Protein AF-A0A5C9CC09-F1 (afdb_monomer_lite)

Radius of gyration: 18.25 Å; chains: 1; bounding box: 41×36×53 Å

Foldseek 3Di:
DLLALCLLVCQQPPVCVLLVLRVQLVDDQADCVQCVCLNVCSVQLSVFSSLVSSVCSSVVHDPVQLAAAQKTKGFPVVCVLLVHDDDDQWDQRCRDPVSDHPDGPNRMGMDGRSVVSVAGHPLQRLSSQLVQQGRAWGDLQSQQVSCVCSVVVDDADDDDPPQDDDDRHQLPPPPDGNLRVVVVSCPPPVRVVRCLSRNLRSLLSRCATNRNGGHQAYPNRHGGDSDDDHD

pLDDT: mean 89.91, std 10.95, range [47.22, 98.44]

Sequence (231 aa):
MLQDARIRRFATEFACQWLHIYDFDTLDEKSEKHFPEFRDLRGDMYEESIRFFTDAFQRDASVLSFFDADHTFVNERLAKFYGVQVGQAFQPDPIASTGQPGKADLRWARITDLKQHGRGGLLGMAATLAKQSGASRTSPILRGNWVSEVLLGEKLPKPPKGVPQLPEDEAALEGKTVRQLVELHSIDEKCIKCHERIDPFGFALEGFDTIGRRRDKDLGNRPIDTKTKTP

Secondary structure (DSSP, 8-state):
-TTSTTHHHHIIIIIHHHTT-TTGGG---S-TTT-TTHHHHHHHHHHHHHHHHHHHHHTT--TTHHHH--EEEE-HHHHHHHT---SSS-EEESS-TTS-TT--EEEEEEEE-GGGGT--HHHH-HHHHHHTS-SBS--HHHHHHHIIIIIS---PPPPPTTPPPPPSBGGGSSS--HHHHHHHHHTSHHHHHHHTTTHHHHHHGGGB-TTS-B-SB-TTSPBP-------

Structure (mmCIF, N/CA/C/O backbone):
data_AF-A0A5C9CC09-F1
#
_entry.id   AF-A0A5C9CC09-F1
#
loop_
_atom_site.group_PDB
_atom_site.id
_atom_site.type_symbol
_atom_site.label_atom_id
_atom_site.label_alt_id
_atom_site.label_comp_id
_atom_site.label_asym_id
_atom_site.label_entity_id
_atom_site.label_seq_id
_atom_site.pdbx_PDB_ins_code
_atom_site.Cartn_x
_atom_site.Cartn_y
_atom_site.Cartn_z
_atom_site.occupancy
_atom_site.B_iso_or_equiv
_atom_site.auth_seq_id
_atom_site.auth_comp_id
_atom_site.auth_asym_id
_atom_site.auth_atom_id
_atom_site.pdbx_PDB_model_num
ATOM 1 N N . MET A 1 1 ? -23.154 10.862 17.683 1.00 76.12 1 MET A N 1
ATOM 2 C CA . MET A 1 1 ? -23.153 10.482 16.253 1.00 76.12 1 MET A CA 1
ATOM 3 C C . MET A 1 1 ? -21.877 9.737 15.876 1.00 76.12 1 MET A C 1
ATOM 5 O O . MET A 1 1 ? -22.004 8.629 15.388 1.00 76.12 1 MET A O 1
ATOM 9 N N . LEU A 1 2 ? -20.678 10.270 16.158 1.00 85.50 2 LEU A N 1
ATOM 10 C CA . LEU A 1 2 ? -19.407 9.597 15.823 1.00 85.50 2 LEU A CA 1
ATOM 11 C C . LEU A 1 2 ? -19.155 8.293 16.598 1.00 85.50 2 LEU A C 1
ATOM 13 O O . LEU A 1 2 ? -18.635 7.350 16.028 1.00 85.50 2 LEU A O 1
ATOM 17 N N . GLN A 1 3 ? -19.599 8.200 17.855 1.00 85.31 3 GLN A N 1
ATOM 18 C CA . GLN A 1 3 ? -19.479 6.982 18.680 1.00 85.31 3 GLN A CA 1
ATOM 19 C C . GLN A 1 3 ? -20.490 5.877 18.323 1.00 85.31 3 GLN A C 1
ATOM 21 O O . GLN A 1 3 ? -20.498 4.809 18.929 1.00 85.31 3 GLN A O 1
ATOM 26 N N . ASP A 1 4 ? -21.402 6.144 17.390 1.00 86.12 4 ASP A N 1
ATOM 27 C CA . ASP A 1 4 ? -22.430 5.185 17.007 1.00 86.12 4 ASP A CA 1
ATOM 28 C C . ASP A 1 4 ? -21.830 4.112 16.090 1.00 86.12 4 ASP A C 1
ATOM 30 O O . ASP A 1 4 ? -21.062 4.431 15.184 1.00 86.12 4 ASP A O 1
ATOM 34 N N . ALA A 1 5 ? -22.217 2.848 16.268 1.00 82.81 5 ALA A N 1
ATOM 35 C CA . ALA A 1 5 ? -21.734 1.741 15.441 1.00 82.81 5 ALA A CA 1
ATOM 36 C C . ALA A 1 5 ? -21.987 1.945 13.934 1.00 82.81 5 ALA A C 1
ATOM 38 O O . ALA A 1 5 ? -21.252 1.416 13.098 1.00 82.81 5 ALA A O 1
ATOM 39 N N . ARG A 1 6 ? -22.986 2.764 13.569 1.00 88.25 6 ARG A N 1
ATOM 40 C CA . ARG A 1 6 ? -23.270 3.152 12.179 1.00 88.25 6 ARG A CA 1
ATOM 41 C C . ARG A 1 6 ? -22.116 3.896 11.501 1.00 88.25 6 ARG A C 1
ATOM 43 O O . ARG A 1 6 ? -22.076 3.906 10.273 1.00 88.25 6 ARG A O 1
ATOM 50 N N . ILE A 1 7 ? -21.167 4.466 12.250 1.00 91.00 7 ILE A N 1
ATOM 51 C CA . ILE A 1 7 ? -19.993 5.151 11.684 1.00 91.00 7 ILE A CA 1
ATOM 52 C C . ILE A 1 7 ? -19.125 4.218 10.829 1.00 91.00 7 ILE A C 1
ATOM 54 O O . ILE A 1 7 ? -18.528 4.657 9.849 1.00 91.00 7 ILE A O 1
ATOM 58 N N . ARG A 1 8 ? -19.145 2.909 11.113 1.00 92.44 8 ARG A N 1
ATOM 59 C CA . ARG A 1 8 ? -18.473 1.894 10.296 1.00 92.44 8 ARG A CA 1
ATOM 60 C C . ARG A 1 8 ? -18.965 1.900 8.849 1.00 92.44 8 ARG A C 1
ATOM 62 O O . ARG A 1 8 ? -18.165 1.770 7.934 1.00 92.44 8 ARG A O 1
ATOM 69 N N . ARG A 1 9 ? -20.267 2.120 8.622 1.00 92.75 9 ARG A N 1
ATOM 70 C CA . ARG A 1 9 ? -20.811 2.227 7.261 1.00 92.75 9 ARG A CA 1
ATOM 71 C C . ARG A 1 9 ? -20.231 3.431 6.524 1.00 92.75 9 ARG A C 1
ATOM 73 O O . ARG A 1 9 ? -19.984 3.338 5.334 1.00 92.75 9 ARG A O 1
ATOM 80 N N . PHE A 1 10 ? -19.979 4.542 7.212 1.00 94.19 10 PHE A N 1
ATOM 81 C CA . PHE A 1 10 ? -19.308 5.686 6.598 1.00 94.19 10 PHE A CA 1
ATOM 82 C C . PHE A 1 10 ? -17.843 5.362 6.253 1.00 94.19 10 PHE A C 1
ATOM 84 O O . PHE A 1 10 ? -17.397 5.688 5.158 1.00 94.19 10 PHE A O 1
ATOM 91 N N . ALA A 1 11 ? -17.119 4.638 7.114 1.00 94.94 11 ALA A N 1
ATOM 92 C CA . ALA A 1 11 ? -15.784 4.124 6.783 1.00 94.94 11 ALA A CA 1
ATOM 93 C C . ALA A 1 11 ? -15.789 3.243 5.522 1.00 94.94 11 ALA A C 1
ATOM 95 O O . ALA A 1 11 ? -14.989 3.468 4.617 1.00 94.94 11 ALA A O 1
ATOM 96 N N . THR A 1 12 ? -16.729 2.305 5.417 1.00 95.56 12 THR A N 1
ATOM 97 C CA . THR A 1 12 ? -16.854 1.431 4.244 1.00 95.56 12 THR A CA 1
ATOM 98 C C . THR A 1 12 ? -17.276 2.196 2.987 1.00 95.56 12 THR A C 1
ATOM 100 O O . THR A 1 12 ? -16.607 2.123 1.965 1.00 95.56 12 THR A O 1
ATOM 103 N N . GLU A 1 13 ? -18.373 2.948 3.038 1.00 96.06 13 GLU A N 1
ATOM 104 C CA . GLU A 1 13 ? -18.999 3.526 1.840 1.00 96.06 13 GLU A CA 1
ATOM 105 C C . GLU A 1 13 ? -18.307 4.805 1.366 1.00 96.06 13 GLU A C 1
ATOM 107 O O . GLU A 1 13 ? -18.305 5.090 0.178 1.00 96.06 13 GLU A O 1
ATOM 112 N N . PHE A 1 14 ? -17.718 5.594 2.265 1.00 96.69 14 PHE A N 1
ATOM 113 C CA . PHE A 1 14 ? -17.041 6.834 1.885 1.00 96.69 14 PHE A CA 1
ATOM 114 C C . PHE A 1 14 ? -15.528 6.648 1.810 1.00 96.69 14 PHE A C 1
ATOM 116 O O . PHE A 1 14 ? -14.932 6.893 0.763 1.00 96.69 14 PHE A O 1
ATOM 123 N N . ALA A 1 15 ? -14.889 6.200 2.895 1.00 96.75 15 ALA A N 1
ATOM 124 C CA . ALA A 1 15 ? -13.428 6.198 2.958 1.00 96.75 15 ALA A CA 1
ATOM 125 C C . ALA A 1 15 ? -12.807 5.142 2.032 1.00 96.75 15 ALA A C 1
ATOM 127 O O . ALA A 1 15 ? -11.862 5.445 1.304 1.00 96.75 15 ALA A O 1
ATOM 128 N N . CYS A 1 16 ? -13.365 3.928 1.978 1.00 97.81 16 CYS A N 1
ATOM 129 C CA . CYS A 1 16 ? -12.872 2.916 1.043 1.00 97.81 16 CYS A CA 1
ATOM 130 C C . CYS A 1 16 ? -13.161 3.278 -0.421 1.00 97.81 16 CYS A C 1
ATOM 132 O O . CYS A 1 16 ? -12.334 2.974 -1.278 1.00 97.81 16 CYS A O 1
ATOM 134 N N . GLN A 1 17 ? -14.272 3.961 -0.726 1.00 97.25 17 GLN A N 1
ATOM 135 C CA . GLN A 1 17 ? -14.507 4.488 -2.076 1.00 97.25 17 GLN A CA 1
ATOM 136 C C . GLN A 1 17 ? -13.495 5.574 -2.435 1.00 97.25 17 GLN A C 1
ATOM 138 O O . GLN A 1 17 ? -12.906 5.499 -3.508 1.00 97.25 17 GLN A O 1
ATOM 143 N N . TRP A 1 18 ? -13.232 6.525 -1.533 1.00 96.69 18 TRP A N 1
ATOM 144 C CA . TRP A 1 18 ? -12.213 7.558 -1.733 1.00 96.69 18 TRP A CA 1
ATOM 145 C C . TRP A 1 18 ? -10.836 6.951 -2.025 1.00 96.69 18 TRP A C 1
ATOM 147 O O . TRP A 1 18 ? -10.181 7.363 -2.974 1.00 96.69 18 TRP A O 1
ATOM 157 N N . LEU A 1 19 ? -10.427 5.915 -1.289 1.00 96.81 19 LEU A N 1
ATOM 158 C CA . LEU A 1 19 ? -9.156 5.223 -1.534 1.00 96.81 19 LEU A CA 1
ATOM 159 C C . LEU A 1 19 ? -9.163 4.259 -2.731 1.00 96.81 19 LEU A C 1
ATOM 161 O O . LEU A 1 19 ? -8.135 3.642 -3.012 1.00 96.81 19 LEU A O 1
ATOM 165 N N . HIS A 1 20 ? -10.286 4.123 -3.440 1.00 97.25 20 HIS A N 1
ATOM 166 C CA . HIS A 1 20 ? -10.496 3.163 -4.531 1.00 97.25 20 HIS A CA 1
ATOM 167 C C . HIS A 1 20 ? -10.399 1.681 -4.115 1.00 97.25 20 HIS A C 1
ATOM 169 O O . HIS A 1 20 ? -10.122 0.821 -4.949 1.00 97.25 20 HIS A O 1
ATOM 175 N N . ILE A 1 21 ? -10.659 1.365 -2.847 1.00 98.19 21 ILE A N 1
ATOM 176 C CA . ILE A 1 21 ? -10.629 0.004 -2.277 1.00 98.19 21 ILE A CA 1
ATOM 177 C C . ILE A 1 21 ? -12.014 -0.473 -1.810 1.00 98.19 21 ILE A C 1
ATOM 179 O O . ILE A 1 21 ? -12.115 -1.373 -0.983 1.00 98.19 21 ILE A O 1
ATOM 183 N N . TYR A 1 22 ? -13.096 0.138 -2.290 1.00 97.69 22 TYR A N 1
ATOM 184 C CA . TYR A 1 22 ? -14.445 -0.388 -2.067 1.00 97.69 22 TYR A CA 1
ATOM 185 C C . TYR A 1 22 ? -14.584 -1.789 -2.685 1.00 97.69 22 TYR A C 1
ATOM 187 O O . TYR A 1 22 ? -14.049 -2.024 -3.770 1.00 97.69 22 TYR A O 1
ATOM 195 N N . ASP A 1 23 ? -15.247 -2.706 -1.974 1.00 96.62 23 ASP A N 1
ATOM 196 C CA . ASP A 1 23 ? -15.367 -4.133 -2.319 1.00 96.62 23 ASP A CA 1
ATOM 197 C C . ASP A 1 23 ? -14.018 -4.841 -2.566 1.00 96.62 23 ASP A C 1
ATOM 199 O O . ASP A 1 23 ? -13.925 -5.795 -3.344 1.00 96.62 23 ASP A O 1
ATOM 203 N N . PHE A 1 24 ? -12.931 -4.379 -1.934 1.00 98.25 24 PHE A N 1
ATOM 204 C CA . PHE A 1 24 ? -11.594 -4.946 -2.146 1.00 98.25 24 PHE A CA 1
ATOM 205 C C . PHE A 1 24 ? -11.503 -6.440 -1.793 1.00 98.25 24 PHE A C 1
ATOM 207 O O . PHE A 1 24 ? -10.729 -7.175 -2.403 1.00 98.25 24 PHE A O 1
ATOM 214 N N . ASP A 1 25 ? -12.316 -6.922 -0.857 1.00 97.19 25 ASP A N 1
ATOM 215 C CA . ASP A 1 25 ? -12.411 -8.337 -0.486 1.00 97.19 25 ASP A CA 1
ATOM 216 C C . ASP A 1 25 ? -12.922 -9.247 -1.618 1.00 97.19 25 ASP A C 1
ATOM 218 O O . ASP A 1 25 ? -12.770 -10.471 -1.543 1.00 97.19 25 ASP A O 1
ATOM 222 N N . THR A 1 26 ? -13.470 -8.668 -2.688 1.00 97.38 26 THR A N 1
ATOM 223 C CA . THR A 1 26 ? -13.870 -9.382 -3.908 1.00 97.38 26 THR A CA 1
ATOM 224 C C . THR A 1 26 ? -12.751 -9.482 -4.951 1.00 97.38 26 THR A C 1
ATOM 226 O O . THR A 1 26 ? -12.860 -10.290 -5.870 1.00 97.38 26 THR A O 1
ATOM 229 N N . LEU A 1 27 ? -11.652 -8.729 -4.797 1.00 96.38 27 LEU A N 1
ATOM 230 C CA . LEU A 1 27 ? -10.570 -8.636 -5.782 1.00 96.38 27 LEU A CA 1
ATOM 231 C C . LEU A 1 27 ? -9.888 -9.993 -6.014 1.00 96.38 27 LEU A C 1
ATOM 233 O O . LEU A 1 27 ? -9.274 -10.545 -5.102 1.00 96.38 27 LEU A O 1
ATOM 237 N N . ASP A 1 28 ? -9.948 -10.529 -7.231 1.00 94.06 28 ASP A N 1
ATOM 238 C CA . ASP A 1 28 ? -9.440 -11.862 -7.600 1.00 94.06 28 ASP A CA 1
ATOM 239 C C . ASP A 1 28 ? -8.386 -11.844 -8.721 1.00 94.06 28 ASP A C 1
ATOM 241 O O . ASP A 1 28 ? -8.018 -12.882 -9.258 1.00 94.06 28 ASP A O 1
ATOM 245 N N . GLU A 1 29 ? -7.842 -10.670 -9.039 1.00 93.69 29 GLU A N 1
ATOM 246 C CA . GLU A 1 29 ? -6.918 -10.485 -10.165 1.00 93.69 29 GLU A CA 1
ATOM 247 C C . GLU A 1 29 ? -5.455 -10.864 -9.864 1.00 93.69 29 GLU A C 1
ATOM 249 O O . GLU A 1 29 ? -4.625 -10.856 -10.772 1.00 93.69 29 GLU A O 1
ATOM 254 N N . LYS A 1 30 ? -5.083 -11.124 -8.601 1.00 97.12 30 LYS A N 1
ATOM 255 C CA . LYS A 1 30 ? -3.677 -11.378 -8.233 1.00 97.12 30 LYS A CA 1
ATOM 256 C C . LYS A 1 30 ? -3.265 -12.801 -8.582 1.00 97.12 30 LYS A C 1
ATOM 258 O O . LYS A 1 30 ? -4.019 -13.748 -8.394 1.00 97.12 30 LYS A O 1
ATOM 263 N N . SER A 1 31 ? -2.039 -12.943 -9.076 1.00 97.00 31 SER A N 1
ATOM 264 C CA . SER A 1 31 ? -1.503 -14.220 -9.537 1.00 97.00 31 SER A CA 1
ATOM 265 C C . SER A 1 31 ? -1.389 -15.230 -8.402 1.00 97.00 31 SER A C 1
ATOM 267 O O . SER A 1 31 ? -0.533 -15.082 -7.535 1.00 97.00 31 SER A O 1
ATOM 269 N N . GLU A 1 32 ? -2.183 -16.301 -8.445 1.00 96.12 32 GLU A N 1
ATOM 270 C CA . GLU A 1 32 ? -2.105 -17.401 -7.470 1.00 96.12 32 GLU A CA 1
ATOM 271 C C . GLU A 1 32 ? -0.750 -18.127 -7.508 1.00 96.12 32 GLU A C 1
ATOM 273 O O . GLU A 1 32 ? -0.330 -18.718 -6.517 1.00 96.12 32 GLU A O 1
ATOM 278 N N . LYS A 1 33 ? -0.031 -18.054 -8.637 1.00 95.75 33 LYS A N 1
ATOM 279 C CA . LYS A 1 33 ? 1.324 -18.606 -8.764 1.00 95.75 33 LYS A CA 1
ATOM 280 C C . LYS A 1 33 ? 2.326 -17.849 -7.891 1.00 95.75 33 LYS A C 1
ATOM 282 O O . LYS A 1 33 ? 3.183 -18.474 -7.275 1.00 95.75 33 LYS A O 1
ATOM 287 N N . HIS A 1 34 ? 2.253 -16.518 -7.892 1.00 96.00 34 HIS A N 1
ATOM 288 C CA . HIS A 1 34 ? 3.225 -15.659 -7.204 1.00 96.00 34 HIS A CA 1
ATOM 289 C C . HIS A 1 34 ? 2.770 -15.253 -5.800 1.00 96.00 34 HIS A C 1
ATOM 291 O O . HIS A 1 34 ? 3.606 -15.042 -4.928 1.00 96.00 34 HIS A O 1
ATOM 297 N N . PHE A 1 35 ? 1.457 -15.166 -5.581 1.00 97.62 35 PHE A N 1
ATOM 298 C CA . PHE A 1 35 ? 0.824 -14.669 -4.358 1.00 97.62 35 PHE A CA 1
ATOM 299 C C . PHE A 1 35 ? -0.334 -15.583 -3.906 1.00 97.62 35 PHE A C 1
ATOM 301 O O . PHE A 1 35 ? -1.471 -15.113 -3.782 1.00 97.62 35 PHE A O 1
ATOM 308 N N . PRO A 1 36 ? -0.095 -16.889 -3.673 1.00 96.88 36 PRO A N 1
ATOM 309 C CA . PRO A 1 36 ? -1.150 -17.854 -3.333 1.00 96.88 36 PRO A CA 1
ATOM 310 C C . PRO A 1 36 ? -1.951 -17.475 -2.076 1.00 96.88 36 PRO A C 1
ATOM 312 O O . PRO A 1 36 ? -3.133 -17.783 -1.963 1.00 96.88 36 PRO A O 1
ATOM 315 N N . GLU A 1 37 ? -1.332 -16.761 -1.140 1.00 96.44 37 GLU A N 1
ATOM 316 C CA . GLU A 1 37 ? -1.940 -16.277 0.098 1.00 96.44 37 GLU A CA 1
ATOM 317 C C . GLU A 1 37 ? -2.922 -15.109 -0.085 1.00 96.44 37 GLU A C 1
ATOM 319 O O . GLU A 1 37 ? -3.675 -14.794 0.838 1.00 96.44 37 GLU A O 1
ATOM 324 N N . PHE A 1 38 ? -2.923 -14.433 -1.241 1.00 98.25 38 PHE A N 1
ATOM 325 C CA . PHE A 1 38 ? -3.691 -13.199 -1.425 1.00 98.25 38 PHE A CA 1
ATOM 326 C C . PHE A 1 38 ? -5.194 -13.410 -1.231 1.00 98.25 38 PHE A C 1
ATOM 328 O O . PHE A 1 38 ? -5.863 -12.587 -0.605 1.00 98.25 38 PHE A O 1
ATOM 335 N N . ARG A 1 39 ? -5.720 -14.537 -1.722 1.00 96.81 39 ARG A N 1
ATOM 336 C CA . ARG A 1 39 ? -7.144 -14.877 -1.624 1.00 96.81 39 ARG A CA 1
ATOM 337 C C . ARG A 1 39 ? -7.633 -14.933 -0.177 1.00 96.81 39 ARG A C 1
ATOM 339 O O . ARG A 1 39 ? -8.735 -14.468 0.102 1.00 96.81 39 ARG A O 1
ATOM 346 N N . ASP A 1 40 ? -6.809 -15.452 0.726 1.00 96.44 40 ASP A N 1
ATOM 347 C CA . ASP A 1 40 ? -7.145 -15.561 2.148 1.00 96.44 40 ASP A CA 1
ATOM 348 C C . ASP A 1 40 ? -6.883 -14.254 2.912 1.00 96.44 40 ASP A C 1
ATOM 350 O O . ASP A 1 40 ? -7.491 -14.016 3.956 1.00 96.44 40 ASP A O 1
ATOM 354 N N . LEU A 1 41 ? -5.998 -13.394 2.395 1.00 98.00 41 LEU A N 1
ATOM 355 C CA . LEU A 1 41 ? -5.626 -12.126 3.023 1.00 98.00 41 LEU A CA 1
ATOM 356 C C . LEU A 1 41 ? -6.496 -10.940 2.605 1.00 98.00 41 LEU A C 1
ATOM 358 O O . LEU A 1 41 ? -6.642 -10.009 3.393 1.00 98.00 41 LEU A O 1
ATOM 362 N N . ARG A 1 42 ? -7.073 -10.927 1.398 1.00 98.12 42 ARG A N 1
ATOM 363 C CA . ARG A 1 42 ? -7.754 -9.735 0.854 1.00 98.12 42 ARG A CA 1
ATOM 364 C C . ARG A 1 42 ? -8.902 -9.228 1.733 1.00 98.12 42 ARG A C 1
ATOM 366 O O . ARG A 1 42 ? -9.062 -8.021 1.888 1.00 98.12 42 ARG A O 1
ATOM 373 N N . GLY A 1 43 ? -9.645 -10.139 2.368 1.00 98.12 43 GLY A N 1
ATOM 374 C CA . GLY A 1 43 ? -10.686 -9.782 3.335 1.00 98.12 43 GLY A CA 1
ATOM 375 C C . GLY A 1 43 ? -10.116 -9.124 4.594 1.00 98.12 43 GLY A C 1
ATOM 376 O O . GLY A 1 43 ? -10.664 -8.139 5.077 1.00 98.12 43 GLY A O 1
ATOM 377 N N . ASP A 1 44 ? -8.971 -9.605 5.081 1.00 97.38 44 ASP A N 1
ATOM 378 C CA . ASP A 1 44 ? -8.293 -9.028 6.244 1.00 97.38 44 ASP A CA 1
ATOM 379 C C . ASP A 1 44 ? -7.696 -7.648 5.910 1.00 97.38 44 ASP A C 1
ATOM 381 O O . ASP A 1 44 ? -7.826 -6.707 6.686 1.00 97.38 44 ASP A O 1
ATOM 385 N N . MET A 1 45 ? -7.097 -7.488 4.728 1.00 98.44 45 MET A N 1
ATOM 386 C CA . MET A 1 45 ? -6.587 -6.195 4.249 1.00 98.44 45 MET A CA 1
ATOM 387 C C . MET A 1 45 ? -7.707 -5.151 4.111 1.00 98.44 45 MET A C 1
ATOM 389 O O . MET A 1 45 ? -7.521 -3.969 4.419 1.00 98.44 45 MET A O 1
ATOM 393 N N . TYR A 1 46 ? -8.884 -5.577 3.645 1.00 98.38 46 TYR A N 1
ATOM 394 C CA . TYR A 1 46 ? -10.037 -4.691 3.546 1.00 98.38 46 TYR A CA 1
ATOM 395 C C . TYR A 1 46 ? -10.559 -4.292 4.931 1.00 98.38 46 TYR A C 1
ATOM 397 O O . TYR A 1 46 ? -10.787 -3.111 5.203 1.00 98.38 46 TYR A O 1
ATOM 405 N N . GLU A 1 47 ? -10.668 -5.266 5.834 1.00 96.62 47 GLU A N 1
ATOM 406 C CA . GLU A 1 47 ? -11.117 -5.051 7.206 1.00 96.62 47 GLU A CA 1
ATOM 407 C C . GLU A 1 47 ? -10.175 -4.128 7.998 1.00 96.62 47 GLU A C 1
ATOM 409 O O . GLU A 1 47 ? -10.663 -3.265 8.729 1.00 96.62 47 GLU A O 1
ATOM 414 N N . GLU A 1 48 ? -8.851 -4.236 7.815 1.00 96.25 48 GLU A N 1
ATOM 415 C CA . GLU A 1 48 ? -7.870 -3.280 8.359 1.00 96.25 48 GLU A CA 1
ATOM 416 C C . GLU A 1 48 ? -8.244 -1.844 7.983 1.00 96.25 48 GLU A C 1
ATOM 418 O O . GLU A 1 48 ? -8.315 -0.969 8.847 1.00 96.25 48 GLU A O 1
ATOM 423 N N . SER A 1 49 ? -8.507 -1.611 6.695 1.00 97.56 49 SER A N 1
ATOM 424 C CA . SER A 1 49 ? -8.800 -0.277 6.169 1.00 97.56 49 SER A CA 1
ATOM 425 C C . SER A 1 49 ? -10.087 0.280 6.786 1.00 97.56 49 SER A C 1
ATOM 427 O O . SER A 1 49 ? -10.126 1.424 7.241 1.00 97.56 49 SER A O 1
ATOM 429 N N . ILE A 1 50 ? -11.135 -0.547 6.875 1.00 96.62 50 ILE A N 1
ATOM 430 C CA . ILE A 1 50 ? -12.415 -0.160 7.484 1.00 96.62 50 ILE A CA 1
ATOM 431 C C . ILE A 1 50 ? -12.235 0.166 8.971 1.00 96.62 50 ILE A C 1
ATOM 433 O O . ILE A 1 50 ? -12.767 1.176 9.442 1.00 96.62 50 ILE A O 1
ATOM 437 N N . ARG A 1 51 ? -11.487 -0.654 9.720 1.00 94.44 51 ARG A N 1
ATOM 438 C CA . ARG A 1 51 ? -11.210 -0.424 11.148 1.00 94.44 51 ARG A CA 1
ATOM 439 C C . ARG A 1 51 ? -10.406 0.846 11.369 1.00 94.44 51 ARG A C 1
ATOM 441 O O . ARG A 1 51 ? -10.783 1.642 12.224 1.00 94.44 51 ARG A O 1
ATOM 448 N N . PHE A 1 52 ? -9.383 1.084 10.549 1.00 95.81 52 PHE A N 1
ATOM 449 C CA . PHE A 1 52 ? -8.568 2.295 10.607 1.00 95.81 52 PHE A CA 1
ATOM 450 C C . PHE A 1 52 ? -9.416 3.565 10.480 1.00 95.81 52 PHE A C 1
ATOM 452 O O . PHE A 1 52 ? -9.319 4.467 11.312 1.00 95.81 52 PHE A O 1
ATOM 459 N N . PHE A 1 53 ? -10.300 3.624 9.481 1.00 96.12 53 PHE A N 1
ATOM 460 C CA . PHE A 1 53 ? -11.180 4.779 9.304 1.00 96.12 53 PHE A CA 1
ATOM 461 C C . PHE A 1 53 ? -12.279 4.863 10.360 1.00 96.12 53 PHE A C 1
ATOM 463 O O . PHE A 1 53 ? -12.608 5.957 10.811 1.00 96.12 53 PHE A O 1
ATOM 470 N N . THR A 1 54 ? -12.827 3.726 10.789 1.00 94.56 54 THR A N 1
ATOM 471 C CA . THR A 1 54 ? -13.819 3.690 11.871 1.00 94.56 54 THR A CA 1
ATOM 472 C C . THR A 1 54 ? -13.231 4.286 13.153 1.00 94.56 54 THR A C 1
ATOM 474 O O . THR A 1 54 ? -13.854 5.163 13.748 1.00 94.56 54 THR A O 1
ATOM 477 N N . ASP A 1 55 ? -12.012 3.883 13.525 1.00 92.44 55 ASP A N 1
ATOM 478 C CA . ASP A 1 55 ? -11.275 4.420 14.675 1.00 92.44 55 ASP A CA 1
ATOM 479 C C . ASP A 1 55 ? -11.009 5.915 14.523 1.00 92.44 55 ASP A C 1
ATOM 481 O O . ASP A 1 55 ? -11.314 6.708 15.414 1.00 92.44 55 ASP A O 1
ATOM 485 N N . ALA A 1 56 ? -10.483 6.321 13.367 1.00 93.88 56 ALA A N 1
ATOM 486 C CA . ALA A 1 56 ? -10.207 7.719 13.090 1.00 93.88 56 ALA A CA 1
ATOM 487 C C . ALA A 1 56 ? -11.455 8.603 13.228 1.00 93.88 56 ALA A C 1
ATOM 489 O O . ALA A 1 56 ? -11.393 9.649 13.872 1.00 93.88 56 ALA A O 1
ATOM 490 N N . PHE A 1 57 ? -12.594 8.182 12.674 1.00 93.69 57 PHE A N 1
ATOM 491 C CA . PHE A 1 57 ? -13.843 8.937 12.768 1.00 93.69 57 PHE A CA 1
ATOM 492 C C . PHE A 1 57 ? -14.417 8.945 14.182 1.00 93.69 57 PHE A C 1
ATOM 494 O O . PHE A 1 57 ? -14.901 9.979 14.638 1.00 93.69 57 PHE A O 1
ATOM 501 N N . GLN A 1 58 ? -14.344 7.826 14.905 1.00 91.69 58 GLN A N 1
ATOM 502 C CA . GLN A 1 58 ? -14.783 7.762 16.300 1.00 91.69 58 GLN A CA 1
ATOM 503 C C . GLN A 1 58 ? -13.951 8.671 17.202 1.00 91.69 58 GLN A C 1
ATOM 505 O O . GLN A 1 58 ? -14.493 9.286 18.118 1.00 91.69 58 GLN A O 1
ATOM 510 N N . ARG A 1 59 ? -12.650 8.791 16.942 1.00 91.25 59 ARG A N 1
ATOM 511 C CA . ARG A 1 59 ? -11.749 9.652 17.715 1.00 91.25 59 ARG A CA 1
ATOM 512 C C . ARG A 1 59 ? -11.717 11.105 17.243 1.00 91.25 59 ARG A C 1
ATOM 514 O O . ARG A 1 59 ? -10.935 11.866 17.803 1.00 91.25 59 ARG A O 1
ATOM 521 N N . ASP A 1 60 ? -12.519 11.474 16.241 1.00 92.69 60 ASP A N 1
ATOM 522 C CA . ASP A 1 60 ? -12.459 12.789 15.584 1.00 92.69 60 ASP A CA 1
ATOM 523 C C . ASP A 1 60 ? -11.012 13.160 15.196 1.00 92.69 60 ASP A C 1
ATOM 525 O O . ASP A 1 60 ? -10.487 14.235 15.486 1.00 92.69 60 ASP A O 1
ATOM 529 N N . ALA A 1 61 ? -10.303 12.180 14.629 1.00 94.00 61 ALA A N 1
ATOM 530 C CA . ALA A 1 61 ? -8.886 12.294 14.345 1.00 94.00 61 ALA A CA 1
ATOM 531 C C . ALA A 1 61 ? -8.630 13.269 13.189 1.00 94.00 61 ALA A C 1
ATOM 533 O O . ALA A 1 61 ? -9.350 13.296 12.192 1.00 94.00 61 ALA A O 1
ATOM 534 N N . SER A 1 62 ? -7.532 14.021 13.289 1.00 95.69 62 SER A N 1
ATOM 535 C CA . SER A 1 62 ? -7.057 14.866 12.191 1.00 95.69 62 SER A CA 1
ATOM 536 C C . SER A 1 62 ? -6.825 14.043 10.923 1.00 95.69 62 SER A C 1
ATOM 538 O O . SER A 1 62 ? -6.205 12.978 10.977 1.00 95.69 62 SER A O 1
ATOM 540 N N . VAL A 1 63 ? -7.223 14.582 9.769 1.00 92.88 63 VAL A N 1
ATOM 541 C CA . VAL A 1 63 ? -6.942 13.989 8.451 1.00 92.88 63 VAL A CA 1
ATOM 542 C C . VAL A 1 63 ? -5.442 13.764 8.226 1.00 92.88 63 VAL A C 1
ATOM 544 O O . VAL A 1 63 ? -5.046 12.795 7.587 1.00 92.88 63 VAL A O 1
ATOM 547 N N . LEU A 1 64 ? -4.579 14.599 8.822 1.00 94.12 64 LEU A N 1
ATOM 548 C CA . LEU A 1 64 ? -3.124 14.442 8.715 1.00 94.12 64 LEU A CA 1
ATOM 549 C C . LEU A 1 64 ? -2.625 13.140 9.360 1.00 94.12 64 LEU A C 1
ATOM 551 O O . LEU A 1 64 ? -1.613 12.586 8.930 1.00 94.12 64 LEU A O 1
ATOM 555 N N . SER A 1 65 ? -3.360 12.609 10.344 1.00 93.62 65 SER A N 1
ATOM 556 C CA . SER A 1 65 ? -3.037 11.319 10.959 1.00 93.62 65 SER A CA 1
ATOM 557 C C . SER A 1 65 ? -3.152 10.156 9.977 1.00 93.62 65 SER A C 1
ATOM 559 O O . SER A 1 65 ? -2.534 9.124 10.203 1.00 93.62 65 SER A O 1
ATOM 561 N N . PHE A 1 66 ? -3.864 10.311 8.856 1.00 94.50 66 PHE A N 1
ATOM 562 C CA . PHE A 1 66 ? -3.971 9.247 7.858 1.00 94.50 66 PHE A CA 1
ATOM 563 C C . PHE A 1 66 ? -2.625 8.981 7.183 1.00 94.50 66 PHE A C 1
ATOM 565 O O . PHE A 1 66 ? -2.353 7.853 6.789 1.00 94.50 66 PHE A O 1
ATOM 572 N N . PHE A 1 67 ? -1.761 9.990 7.088 1.00 92.44 67 PHE A N 1
ATOM 573 C CA . PHE A 1 67 ? -0.453 9.867 6.448 1.00 92.44 67 PHE A CA 1
ATOM 574 C C . PHE A 1 67 ? 0.650 9.500 7.440 1.00 92.44 67 PHE A C 1
ATOM 576 O O . PHE A 1 67 ? 1.515 8.696 7.109 1.00 92.44 67 PHE A O 1
ATOM 583 N N . ASP A 1 68 ? 0.599 10.050 8.656 1.00 92.00 68 ASP A N 1
ATOM 584 C CA . ASP A 1 68 ? 1.656 9.872 9.660 1.00 92.00 68 ASP A CA 1
ATOM 585 C C . ASP A 1 68 ? 1.333 8.811 10.732 1.00 92.00 68 ASP A C 1
ATOM 587 O O . ASP A 1 68 ? 2.086 8.642 11.695 1.00 92.00 68 ASP A O 1
ATOM 591 N N . ALA A 1 69 ? 0.219 8.079 10.594 1.00 95.25 69 ALA A N 1
ATOM 592 C CA . ALA A 1 69 ? -0.172 7.057 11.560 1.00 95.25 69 ALA A CA 1
ATOM 593 C C . ALA A 1 69 ? 0.909 5.986 11.732 1.00 95.25 69 ALA A C 1
ATOM 595 O O . ALA A 1 69 ? 1.268 5.271 10.797 1.00 95.25 69 ALA A O 1
ATOM 596 N N . ASP A 1 70 ? 1.338 5.827 12.980 1.00 94.06 70 ASP A N 1
ATOM 597 C CA . ASP A 1 70 ? 2.259 4.783 13.424 1.00 94.06 70 ASP A CA 1
ATOM 598 C C . ASP A 1 70 ? 1.521 3.591 14.055 1.00 94.06 70 ASP A C 1
ATOM 600 O O . ASP A 1 70 ? 1.981 2.967 15.005 1.00 94.06 70 ASP A O 1
ATOM 604 N N . HIS A 1 71 ? 0.298 3.326 13.597 1.00 93.44 71 HIS A N 1
ATOM 605 C CA . HIS A 1 71 ? -0.527 2.235 14.101 1.00 93.44 71 HIS A CA 1
ATOM 606 C C . HIS A 1 71 ? -1.424 1.672 13.007 1.00 93.44 71 HIS A C 1
ATOM 608 O O . HIS A 1 71 ? -1.733 2.361 12.034 1.00 93.44 71 HIS A O 1
ATOM 614 N N . THR A 1 72 ? -1.875 0.436 13.195 1.00 94.12 72 THR A N 1
ATOM 615 C CA . THR A 1 72 ? -2.911 -0.175 12.361 1.00 94.12 72 THR A CA 1
ATOM 616 C C . THR A 1 72 ? -3.698 -1.234 13.136 1.00 94.12 72 THR A C 1
ATOM 618 O O . THR A 1 72 ? -3.440 -1.470 14.320 1.00 94.12 72 THR A O 1
ATOM 621 N N . PHE A 1 73 ? -4.667 -1.856 12.471 1.00 93.62 73 PHE A N 1
ATOM 622 C CA . PHE A 1 73 ? -5.495 -2.932 12.996 1.00 93.62 73 PHE A CA 1
ATOM 623 C C . PHE A 1 73 ? -5.191 -4.220 12.246 1.00 93.62 73 PHE A C 1
ATOM 625 O O . PHE A 1 73 ? -5.280 -4.262 11.022 1.00 93.62 73 PHE A O 1
ATOM 632 N N . VAL A 1 74 ? -4.849 -5.283 12.967 1.00 93.25 74 VAL A N 1
ATOM 633 C CA . VAL A 1 74 ? -4.537 -6.581 12.359 1.00 93.25 74 VAL A CA 1
ATOM 634 C C . VAL A 1 74 ? -5.191 -7.725 13.116 1.00 93.25 74 VAL A C 1
ATOM 636 O O . VAL A 1 74 ? -5.378 -7.669 14.332 1.00 93.25 74 VAL A O 1
ATOM 639 N N . ASN A 1 75 ? -5.494 -8.791 12.384 1.00 92.31 75 ASN A N 1
ATOM 640 C CA . ASN A 1 75 ? -5.662 -10.122 12.947 1.00 92.31 75 ASN A CA 1
ATOM 641 C C . ASN A 1 75 ? -4.338 -10.906 12.847 1.00 92.31 75 ASN A C 1
ATOM 643 O O . ASN A 1 75 ? -3.336 -10.399 12.342 1.00 92.31 75 ASN A O 1
ATOM 647 N N . GLU A 1 76 ? -4.328 -12.163 13.290 1.00 90.88 76 GLU A N 1
ATOM 648 C CA . GLU A 1 76 ? -3.122 -13.003 13.271 1.00 90.88 76 GLU A CA 1
ATOM 649 C C . GLU A 1 76 ? -2.513 -13.176 11.865 1.00 90.88 76 GLU A C 1
ATOM 651 O O . GLU A 1 76 ? -1.295 -13.068 11.695 1.00 90.88 76 GLU A O 1
ATOM 656 N N . ARG A 1 77 ? -3.345 -13.400 10.838 1.00 94.06 77 ARG A N 1
ATOM 657 C CA . ARG A 1 77 ? -2.872 -13.592 9.456 1.00 94.06 77 ARG A CA 1
ATOM 658 C C . ARG A 1 77 ? -2.230 -12.328 8.901 1.00 94.06 77 ARG A C 1
ATOM 660 O O . ARG A 1 77 ? -1.133 -12.401 8.344 1.00 94.06 77 ARG A O 1
ATOM 667 N N . LEU A 1 78 ? -2.884 -11.181 9.076 1.00 95.69 78 LEU A N 1
ATOM 668 C CA . LEU A 1 78 ? -2.382 -9.902 8.591 1.00 95.69 78 LEU A CA 1
ATOM 669 C C . LEU A 1 78 ? -1.135 -9.454 9.366 1.00 95.69 78 LEU A C 1
ATOM 671 O O . LEU A 1 78 ? -0.189 -8.958 8.759 1.00 95.69 78 LEU A O 1
ATOM 675 N N . ALA A 1 79 ? -1.071 -9.717 10.676 1.00 93.88 79 ALA A N 1
ATOM 676 C CA . ALA A 1 79 ? 0.123 -9.469 11.486 1.00 93.88 79 ALA A CA 1
ATOM 677 C C . ALA A 1 79 ? 1.333 -10.253 10.957 1.00 93.88 79 ALA A C 1
ATOM 679 O O . ALA A 1 79 ? 2.391 -9.673 10.702 1.00 93.88 79 ALA A O 1
ATOM 680 N N . LYS A 1 80 ? 1.152 -11.557 10.694 1.00 93.81 80 LYS A N 1
ATOM 681 C CA . LYS A 1 80 ? 2.182 -12.402 10.075 1.00 93.81 80 LYS A CA 1
ATOM 682 C C . LYS A 1 80 ? 2.588 -11.875 8.699 1.00 93.81 80 LYS A C 1
ATOM 684 O O . LYS A 1 80 ? 3.778 -11.834 8.396 1.00 93.81 80 LYS A O 1
ATOM 689 N N . PHE A 1 81 ? 1.622 -11.457 7.883 1.00 96.50 81 PHE A N 1
ATOM 690 C CA . PHE A 1 81 ? 1.881 -10.875 6.566 1.00 96.50 81 PHE A CA 1
ATOM 691 C C . PHE A 1 81 ? 2.703 -9.575 6.645 1.00 96.50 81 PHE A C 1
ATOM 693 O O . PHE A 1 81 ? 3.576 -9.352 5.807 1.00 96.50 81 PHE A O 1
ATOM 700 N N . TYR A 1 82 ? 2.488 -8.754 7.675 1.00 95.75 82 TYR A N 1
ATOM 701 C CA . TYR A 1 82 ? 3.261 -7.532 7.926 1.00 95.75 82 TYR A CA 1
ATOM 702 C C . TYR A 1 82 ? 4.590 -7.765 8.647 1.00 95.75 82 TYR A C 1
ATOM 704 O O . TYR A 1 82 ? 5.368 -6.824 8.784 1.00 95.75 82 TYR A O 1
ATOM 712 N N . GLY A 1 83 ? 4.878 -8.992 9.088 1.00 92.25 83 GLY A N 1
ATOM 713 C CA . GLY A 1 83 ? 6.072 -9.289 9.878 1.00 92.25 83 GLY A CA 1
ATOM 714 C C . GLY A 1 83 ? 6.026 -8.687 11.285 1.00 92.25 83 GLY A C 1
ATOM 715 O O . GLY A 1 83 ? 7.073 -8.418 11.872 1.00 92.25 83 GLY A O 1
ATOM 716 N N . VAL A 1 84 ? 4.824 -8.462 11.820 1.00 88.94 84 VAL A N 1
ATOM 717 C CA . VAL A 1 84 ? 4.602 -7.936 13.170 1.00 88.94 84 VAL A CA 1
ATOM 718 C C . VAL A 1 84 ? 4.257 -9.098 14.097 1.00 88.94 84 VAL A C 1
ATOM 720 O O . VAL A 1 84 ? 3.399 -9.925 13.783 1.00 88.94 84 VAL A O 1
ATOM 723 N N . GLN A 1 85 ? 4.943 -9.195 15.236 1.00 77.69 85 GLN A N 1
ATOM 724 C CA . GLN A 1 85 ? 4.690 -10.263 16.204 1.00 77.69 85 GLN A CA 1
ATOM 725 C C . GLN A 1 85 ? 3.458 -9.969 17.054 1.00 77.69 85 GLN A C 1
ATOM 727 O O . GLN A 1 85 ? 3.296 -8.866 17.575 1.00 77.69 85 GLN A O 1
ATOM 732 N N . VAL A 1 86 ? 2.629 -10.998 17.242 1.00 65.38 86 VAL A N 1
ATOM 733 C CA . VAL A 1 86 ? 1.471 -10.952 18.133 1.00 65.38 86 VAL A CA 1
ATOM 734 C C . VAL A 1 86 ? 1.863 -11.324 19.569 1.00 65.38 86 VAL A C 1
ATOM 736 O O . VAL A 1 86 ? 2.099 -12.493 19.850 1.00 65.38 86 VAL A O 1
ATOM 739 N N . GLY A 1 87 ? 1.962 -10.349 20.486 1.00 61.00 87 GLY A N 1
ATOM 740 C CA . GLY A 1 87 ? 2.282 -10.540 21.914 1.00 61.00 87 GLY A CA 1
ATOM 741 C C . GLY A 1 87 ? 2.099 -9.271 22.768 1.00 61.00 87 GLY A C 1
ATOM 742 O O . GLY A 1 87 ? 2.307 -8.197 22.244 1.00 61.00 87 GLY A O 1
ATOM 743 N N . GLN A 1 88 ? 1.707 -9.410 24.049 1.00 47.22 88 GLN A N 1
ATOM 744 C CA . GLN A 1 88 ? 1.364 -8.454 25.154 1.00 47.22 88 GLN A CA 1
ATOM 745 C C . GLN A 1 88 ? 1.100 -6.935 24.940 1.00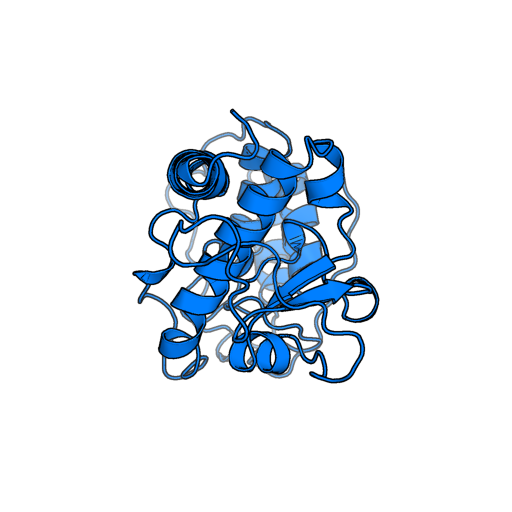 47.22 88 GLN A C 1
ATOM 747 O O . GLN A 1 88 ? 0.366 -6.361 25.738 1.00 47.22 88 GLN A O 1
ATOM 752 N N . ALA A 1 89 ? 1.582 -6.278 23.888 1.00 48.62 89 ALA A N 1
ATOM 753 C CA . ALA A 1 89 ? 1.209 -4.924 23.459 1.00 48.62 89 ALA A CA 1
ATOM 754 C C . ALA A 1 89 ? -0.085 -4.885 22.610 1.00 48.62 89 ALA A C 1
ATOM 756 O O . ALA A 1 89 ? -0.341 -3.923 21.891 1.00 48.62 89 ALA A O 1
ATOM 757 N N . PHE A 1 90 ? -0.905 -5.939 22.674 1.00 62.25 90 PHE A N 1
ATOM 758 C CA . PHE A 1 90 ? -2.137 -6.069 21.898 1.00 62.25 90 PHE A CA 1
ATOM 759 C C . PHE A 1 90 ? -3.252 -5.478 22.725 1.00 62.25 90 PHE A C 1
ATOM 761 O O . PHE A 1 90 ? -3.722 -6.098 23.679 1.00 62.25 90 PHE A O 1
ATOM 768 N N . GLN A 1 91 ? -3.673 -4.274 22.363 1.00 65.50 91 GLN A N 1
ATOM 769 C CA . GLN A 1 91 ? -4.958 -3.790 22.828 1.00 65.50 91 GLN A CA 1
ATOM 770 C C . GLN A 1 91 ? -6.017 -4.460 21.951 1.00 65.50 91 GLN A C 1
ATOM 772 O O . GLN A 1 91 ? -5.973 -4.269 20.728 1.00 65.50 91 GLN A O 1
ATOM 777 N N . PRO A 1 92 ? -6.925 -5.274 22.537 1.00 70.12 92 PRO A N 1
ATOM 778 C CA . PRO A 1 92 ? -8.075 -5.783 21.807 1.00 70.12 92 PRO A CA 1
ATOM 779 C C . PRO A 1 92 ? -8.730 -4.627 21.075 1.00 70.12 92 PRO A C 1
ATOM 781 O O . PRO A 1 92 ? -8.867 -3.543 21.650 1.00 70.12 92 PRO A O 1
ATOM 784 N N . ASP A 1 93 ? -9.091 -4.843 19.815 1.00 69.62 93 ASP A N 1
ATOM 785 C CA . ASP A 1 93 ? -9.674 -3.773 19.027 1.00 69.62 93 ASP A CA 1
ATOM 786 C C . ASP A 1 93 ? -10.943 -3.253 19.734 1.00 69.62 93 ASP A C 1
ATOM 788 O O . ASP A 1 93 ? -11.888 -4.030 19.945 1.00 69.62 93 ASP A O 1
ATOM 792 N N . PRO A 1 94 ? -10.986 -1.963 20.129 1.00 63.94 94 PRO A N 1
ATOM 793 C CA . PRO A 1 94 ? -12.173 -1.387 20.749 1.00 63.94 94 PRO A CA 1
ATOM 794 C C . PRO A 1 94 ? -13.378 -1.372 19.793 1.00 63.94 94 PRO A C 1
ATOM 796 O O . PRO A 1 94 ? -14.515 -1.198 20.239 1.00 63.94 94 PRO A O 1
ATOM 799 N N . ILE A 1 95 ? -13.157 -1.578 18.492 1.00 66.81 95 ILE A N 1
ATOM 800 C CA . ILE A 1 95 ? -14.175 -1.590 17.449 1.00 66.81 95 ILE A CA 1
ATOM 801 C C . ILE A 1 95 ? -14.727 -3.005 17.275 1.00 66.81 95 ILE A C 1
ATOM 803 O O . ILE A 1 95 ? -14.075 -3.926 16.769 1.00 66.81 95 ILE A O 1
ATOM 807 N N . ALA A 1 96 ? -15.996 -3.173 17.641 1.00 58.41 96 ALA A N 1
ATOM 808 C CA . ALA A 1 96 ? -16.742 -4.389 17.353 1.00 58.41 96 ALA A CA 1
ATOM 809 C C . ALA A 1 96 ? -16.869 -4.592 15.831 1.00 58.41 96 ALA A C 1
ATOM 811 O O . ALA A 1 96 ? -17.427 -3.740 15.135 1.00 58.41 96 ALA A O 1
ATOM 812 N N . SER A 1 97 ? -16.451 -5.752 15.309 1.00 56.22 97 SER A N 1
ATOM 813 C CA . SER A 1 97 ? -16.742 -6.139 13.911 1.00 56.22 97 SER A CA 1
ATOM 814 C C . SER A 1 97 ? -18.241 -6.233 13.626 1.00 56.22 97 SER A C 1
ATOM 816 O O . SER A 1 97 ? -18.669 -6.080 12.487 1.00 56.22 97 SER A O 1
ATOM 818 N N . THR A 1 98 ? -19.048 -6.488 14.657 1.00 53.78 98 THR A N 1
ATOM 819 C CA . THR A 1 98 ? -20.474 -6.816 14.537 1.00 53.78 98 THR A CA 1
ATOM 820 C C . THR A 1 98 ? -21.407 -5.619 14.710 1.00 53.78 98 THR A C 1
ATOM 822 O O . THR A 1 98 ? -22.623 -5.799 14.755 1.00 53.78 98 THR A O 1
ATOM 825 N N . GLY A 1 99 ? -20.877 -4.396 14.846 1.00 49.56 99 GLY A N 1
ATOM 826 C CA . GLY A 1 99 ? -21.700 -3.201 15.062 1.00 49.56 99 GLY A CA 1
ATOM 827 C C . GLY A 1 99 ? -22.477 -3.201 16.388 1.00 49.56 99 GLY A C 1
ATOM 828 O O . GLY A 1 99 ? -23.364 -2.372 16.575 1.00 49.56 99 GLY A O 1
ATOM 829 N N . GLN A 1 100 ? -22.161 -4.112 17.316 1.00 48.19 100 GLN A N 1
ATOM 830 C CA . GLN A 1 100 ? -22.695 -4.098 18.675 1.00 48.19 100 GLN A CA 1
ATOM 831 C C . GLN A 1 100 ? -21.790 -3.240 19.570 1.00 48.19 100 GLN A C 1
ATOM 833 O O . GLN A 1 100 ? -20.622 -3.588 19.753 1.00 48.19 100 GLN A O 1
ATOM 838 N N . PRO A 1 101 ? -22.294 -2.137 20.152 1.00 51.28 101 PRO A N 1
ATOM 839 C CA . PRO A 1 101 ? -21.518 -1.329 21.085 1.00 51.28 101 PRO A CA 1
ATOM 840 C C . PRO A 1 101 ? -21.024 -2.174 22.271 1.00 51.28 101 PRO A C 1
ATOM 842 O O . PRO A 1 101 ? -21.810 -2.883 22.897 1.00 51.28 101 PRO A O 1
ATOM 845 N N . GLY A 1 102 ? -19.730 -2.089 22.595 1.00 53.06 102 GLY A N 1
ATOM 846 C CA . GLY A 1 102 ? -19.179 -2.605 23.856 1.00 53.06 102 GLY A CA 1
ATOM 847 C C . GLY A 1 102 ? -18.682 -4.058 23.878 1.00 53.06 102 GLY A C 1
ATOM 848 O O . GLY A 1 102 ? -18.343 -4.540 24.956 1.00 53.06 102 GLY A O 1
ATOM 849 N N . LYS A 1 103 ? -18.594 -4.764 22.741 1.00 57.31 103 LYS A N 1
ATOM 850 C CA . LYS A 1 103 ? -17.909 -6.073 22.664 1.00 57.31 103 LYS A CA 1
ATOM 851 C C . LYS A 1 103 ? -16.692 -5.998 21.744 1.00 57.31 103 LYS A C 1
ATOM 853 O O . LYS A 1 103 ? -16.848 -5.971 20.527 1.00 57.31 103 LYS A O 1
ATOM 858 N N . ALA A 1 104 ? -15.498 -5.986 22.338 1.00 62.97 104 ALA A N 1
ATOM 859 C CA . ALA A 1 104 ? -14.239 -6.043 21.600 1.00 62.97 104 ALA A CA 1
ATOM 860 C C . ALA A 1 104 ? -14.173 -7.315 20.734 1.00 62.97 104 ALA A C 1
ATOM 862 O O . ALA A 1 104 ? -14.511 -8.408 21.201 1.00 62.97 104 ALA A O 1
ATOM 863 N N . ASP A 1 105 ? -13.735 -7.181 19.480 1.00 72.38 105 ASP A N 1
ATOM 864 C CA . ASP A 1 105 ? -13.435 -8.339 18.637 1.00 72.38 105 ASP A CA 1
ATOM 865 C C . ASP A 1 105 ? -12.041 -8.853 18.990 1.00 72.38 105 ASP A C 1
ATOM 867 O O . ASP A 1 105 ? -11.038 -8.328 18.520 1.00 72.38 105 ASP A O 1
ATOM 871 N N . LEU A 1 106 ? -11.980 -9.899 19.815 1.00 74.38 106 LEU A N 1
ATOM 872 C CA . LEU A 1 106 ? -10.718 -10.462 20.309 1.00 74.38 106 LEU A CA 1
ATOM 873 C C . LEU A 1 106 ? -9.830 -11.069 19.209 1.00 74.38 106 LEU A C 1
ATOM 875 O O . LEU A 1 106 ? -8.695 -11.444 19.486 1.00 74.38 106 LEU A O 1
ATOM 879 N N . ARG A 1 107 ? -10.328 -11.189 17.971 1.00 83.94 107 ARG A N 1
ATOM 880 C CA . ARG A 1 107 ? -9.537 -11.651 16.817 1.00 83.94 107 ARG A CA 1
ATOM 881 C C . ARG A 1 107 ? -8.711 -10.532 16.186 1.00 83.94 107 ARG A C 1
ATOM 883 O O . ARG A 1 107 ? -7.858 -10.824 15.353 1.00 83.94 107 ARG A O 1
ATOM 890 N N . TRP A 1 108 ? -9.001 -9.283 16.540 1.00 88.25 108 TRP A N 1
ATOM 891 C CA . TRP A 1 108 ? -8.357 -8.093 16.008 1.00 88.25 108 TRP A CA 1
ATOM 892 C C . TRP A 1 108 ? -7.689 -7.308 17.125 1.00 88.25 108 TRP A C 1
ATOM 894 O O . TRP A 1 108 ? -8.173 -7.243 18.257 1.00 88.25 108 TRP A O 1
ATOM 904 N N . ALA A 1 109 ? -6.575 -6.683 16.784 1.00 88.25 109 ALA A N 1
ATOM 905 C CA . ALA A 1 109 ? -5.847 -5.833 17.696 1.00 88.25 109 ALA A CA 1
ATOM 906 C C . ALA A 1 109 ? -5.352 -4.585 16.997 1.00 88.25 109 ALA A C 1
ATOM 908 O O . ALA A 1 109 ? -4.955 -4.617 15.829 1.00 88.25 109 ALA A O 1
ATOM 909 N N . ARG A 1 110 ? -5.325 -3.501 17.765 1.00 90.06 110 ARG A N 1
ATOM 910 C CA . ARG A 1 110 ? -4.611 -2.290 17.394 1.00 90.06 110 ARG A CA 1
ATOM 911 C C . ARG A 1 110 ? -3.147 -2.455 17.789 1.00 90.06 110 ARG A C 1
ATOM 913 O O . ARG A 1 110 ? -2.866 -2.738 18.953 1.00 90.06 110 ARG A O 1
ATOM 920 N N . ILE A 1 111 ? -2.235 -2.259 16.843 1.00 88.44 111 ILE A N 1
ATOM 921 C CA . ILE A 1 111 ? -0.785 -2.297 17.084 1.00 88.44 111 ILE A CA 1
ATOM 922 C C . ILE A 1 111 ? -0.185 -0.937 16.741 1.00 88.44 111 ILE A C 1
ATOM 924 O O . ILE A 1 111 ? -0.602 -0.325 15.759 1.00 88.44 111 ILE A O 1
ATOM 928 N N . THR A 1 112 ? 0.772 -0.477 17.546 1.00 91.06 112 THR A N 1
ATOM 929 C CA . THR A 1 112 ? 1.589 0.729 17.335 1.00 91.06 112 THR A CA 1
ATOM 930 C C . THR A 1 112 ? 2.975 0.396 16.772 1.00 91.06 112 THR A C 1
ATOM 932 O O . THR A 1 112 ? 3.285 -0.765 16.516 1.00 91.06 112 THR A O 1
ATOM 935 N N . ASP A 1 113 ? 3.812 1.414 16.573 1.00 90.69 113 ASP A N 1
ATOM 936 C CA . ASP A 1 113 ? 5.209 1.286 16.145 1.00 90.69 113 ASP A CA 1
ATOM 937 C C . ASP A 1 113 ? 5.356 0.620 14.764 1.00 90.69 113 ASP A C 1
ATOM 939 O O . ASP A 1 113 ? 6.358 -0.020 14.452 1.00 90.69 113 ASP A O 1
ATOM 943 N N . LEU A 1 114 ? 4.351 0.772 13.897 1.00 91.94 114 LEU A N 1
ATOM 944 C CA . LEU A 1 114 ? 4.349 0.214 12.542 1.00 91.94 114 LEU A CA 1
ATOM 945 C C . LEU A 1 114 ? 5.471 0.782 11.661 1.00 91.94 114 LEU A C 1
ATOM 947 O O . LEU A 1 114 ? 5.974 0.077 10.779 1.00 91.94 114 LEU A O 1
ATOM 951 N N . LYS A 1 115 ? 5.918 2.015 11.916 1.00 92.94 115 LYS A N 1
ATOM 952 C CA . LYS A 1 115 ? 6.993 2.684 11.173 1.00 92.94 115 LYS A CA 1
ATOM 953 C C . LYS A 1 115 ? 8.307 1.918 11.266 1.00 92.94 115 LYS A C 1
ATOM 955 O O . LYS A 1 115 ? 9.043 1.882 10.280 1.00 92.94 115 LYS A O 1
ATOM 960 N N . GLN A 1 116 ? 8.580 1.231 12.381 1.00 90.50 116 GLN A N 1
ATOM 961 C CA . GLN A 1 116 ? 9.770 0.375 12.513 1.00 90.50 116 GLN A CA 1
ATOM 962 C C . GLN A 1 116 ? 9.725 -0.837 11.564 1.00 90.50 116 GLN A C 1
ATOM 964 O O . GLN A 1 116 ? 10.761 -1.378 11.189 1.00 90.50 116 GLN A O 1
ATOM 969 N N . HIS A 1 117 ? 8.523 -1.228 11.130 1.00 90.06 117 HIS A N 1
ATOM 970 C CA . HIS A 1 117 ? 8.282 -2.264 10.126 1.00 90.06 117 HIS A CA 1
ATOM 971 C C . HIS A 1 117 ? 8.225 -1.689 8.696 1.00 90.06 117 HIS A C 1
ATOM 973 O O . HIS A 1 117 ? 7.824 -2.381 7.759 1.00 90.06 117 HIS A O 1
ATOM 979 N N . GLY A 1 118 ? 8.608 -0.418 8.511 1.00 90.44 118 GLY A N 1
ATOM 980 C CA . GLY A 1 118 ? 8.589 0.267 7.219 1.00 90.44 118 GLY A CA 1
ATOM 981 C C . GLY A 1 118 ? 7.181 0.509 6.674 1.00 90.44 118 GLY A C 1
ATOM 982 O O . GLY A 1 118 ? 7.022 0.644 5.463 1.00 90.44 118 GLY A O 1
ATOM 983 N N . ARG A 1 119 ? 6.163 0.526 7.543 1.00 92.81 119 ARG A N 1
ATOM 984 C CA . ARG A 1 119 ? 4.742 0.691 7.206 1.00 92.81 119 ARG A CA 1
ATOM 985 C C . ARG A 1 119 ? 4.140 1.811 8.054 1.00 92.81 119 ARG A C 1
ATOM 987 O O . ARG A 1 119 ? 4.507 1.989 9.202 1.00 92.81 119 ARG A O 1
ATOM 994 N N . GLY A 1 120 ? 3.185 2.553 7.514 1.00 92.50 120 GLY A N 1
ATOM 995 C CA . GLY A 1 120 ? 2.465 3.569 8.275 1.00 92.50 120 GLY A CA 1
ATOM 996 C C . GLY A 1 120 ? 1.460 4.291 7.397 1.00 92.50 120 GLY A C 1
ATOM 997 O O . GLY A 1 120 ? 1.673 4.418 6.188 1.00 92.50 120 GLY A O 1
ATOM 998 N N . GLY A 1 121 ? 0.360 4.723 8.007 1.00 95.25 121 GLY A N 1
ATOM 999 C CA . GLY A 1 121 ? -0.708 5.436 7.318 1.00 95.25 121 GLY A CA 1
ATOM 1000 C C . GLY A 1 121 ? -1.237 4.749 6.052 1.00 95.25 121 GLY A C 1
ATOM 1001 O O . GLY A 1 121 ? -1.063 3.549 5.827 1.00 95.25 121 GLY A O 1
ATOM 1002 N N . LEU A 1 122 ? -1.876 5.545 5.194 1.00 96.31 122 LEU A N 1
ATOM 1003 C CA . LEU A 1 122 ? -2.515 5.078 3.957 1.00 96.31 122 LEU A CA 1
ATOM 1004 C C . LEU A 1 122 ? -1.525 4.506 2.942 1.00 96.31 122 LEU A C 1
ATOM 1006 O O . LEU A 1 122 ? -1.852 3.559 2.233 1.00 96.31 122 LEU A O 1
ATOM 1010 N N . LEU A 1 123 ? -0.318 5.076 2.877 1.00 96.19 123 LEU A N 1
ATOM 1011 C CA . LEU A 1 123 ? 0.728 4.650 1.941 1.00 96.19 123 LEU A CA 1
ATOM 1012 C C . LEU A 1 123 ? 1.283 3.266 2.290 1.00 96.19 123 LEU A C 1
ATOM 1014 O O . LEU A 1 123 ? 1.808 2.571 1.424 1.00 96.19 123 LEU A O 1
ATOM 1018 N N . GLY A 1 124 ? 1.156 2.868 3.557 1.00 96.12 124 GLY A N 1
ATOM 1019 C CA . GLY A 1 124 ? 1.508 1.540 4.013 1.00 96.12 124 GLY A CA 1
ATOM 1020 C C . GLY A 1 124 ? 0.437 0.493 3.729 1.00 96.12 124 GLY A C 1
ATOM 1021 O O . GLY A 1 124 ? 0.804 -0.662 3.583 1.00 96.12 124 GLY A O 1
ATOM 1022 N N . MET A 1 125 ? -0.854 0.835 3.651 1.00 97.19 125 MET A N 1
ATOM 1023 C CA . MET A 1 125 ? -1.964 -0.139 3.634 1.00 97.19 125 MET A CA 1
ATOM 1024 C C . MET A 1 125 ? -1.891 -1.131 2.467 1.00 97.19 125 MET A C 1
ATOM 1026 O O . MET A 1 125 ? -1.812 -0.745 1.298 1.00 97.19 125 MET A O 1
ATOM 1030 N N . ALA A 1 126 ? -1.981 -2.429 2.773 1.00 98.19 126 ALA A N 1
ATOM 1031 C CA . ALA A 1 126 ? -1.844 -3.464 1.752 1.00 98.19 126 ALA A CA 1
ATOM 1032 C C . ALA A 1 126 ? -2.991 -3.461 0.735 1.00 98.19 126 ALA A C 1
ATOM 1034 O O . ALA A 1 126 ? -2.728 -3.653 -0.448 1.00 98.19 126 ALA A O 1
ATOM 1035 N N . ALA A 1 127 ? -4.229 -3.162 1.154 1.00 98.44 127 ALA A N 1
ATOM 1036 C CA . ALA A 1 127 ? -5.370 -3.070 0.239 1.00 98.44 127 ALA A CA 1
ATOM 1037 C C . ALA A 1 127 ? -5.122 -2.045 -0.879 1.00 98.44 127 ALA A C 1
ATOM 1039 O O . ALA A 1 127 ? -5.263 -2.346 -2.064 1.00 98.44 127 ALA A O 1
ATOM 1040 N N . THR A 1 128 ? -4.661 -0.852 -0.513 1.00 97.69 128 THR A N 1
ATOM 1041 C CA . THR A 1 128 ? -4.320 0.211 -1.460 1.00 97.69 128 THR A CA 1
ATOM 1042 C C . THR A 1 128 ? -3.157 -0.186 -2.366 1.00 97.69 128 THR A C 1
ATOM 1044 O O . THR A 1 128 ? -3.261 -0.090 -3.589 1.00 97.69 128 THR A O 1
ATOM 1047 N N . LEU A 1 129 ? -2.054 -0.672 -1.786 1.00 98.44 129 LEU A N 1
ATOM 1048 C CA . LEU A 1 129 ? -0.865 -1.073 -2.544 1.00 98.44 129 LEU A CA 1
ATOM 1049 C C . LEU A 1 129 ? -1.177 -2.179 -3.555 1.00 98.44 129 LEU A C 1
ATOM 1051 O O . LEU A 1 129 ? -0.690 -2.127 -4.688 1.00 98.44 129 LEU A O 1
ATOM 1055 N N . ALA A 1 130 ? -2.002 -3.145 -3.149 1.00 98.44 130 ALA A N 1
ATOM 1056 C CA . ALA A 1 130 ? -2.445 -4.245 -3.984 1.00 98.44 130 ALA A CA 1
ATOM 1057 C C . ALA A 1 130 ? -3.395 -3.775 -5.080 1.00 98.44 130 ALA A C 1
ATOM 1059 O O . ALA A 1 130 ? -3.215 -4.134 -6.243 1.00 98.44 130 ALA A O 1
ATOM 1060 N N . LYS A 1 131 ? -4.378 -2.935 -4.743 1.00 98.25 131 LYS A N 1
ATOM 1061 C CA . LYS A 1 131 ? -5.331 -2.405 -5.721 1.00 98.25 131 LYS A CA 1
ATOM 1062 C C . LYS A 1 131 ? -4.642 -1.593 -6.814 1.00 98.25 131 LYS A C 1
ATOM 1064 O O . LYS A 1 131 ? -5.032 -1.670 -7.972 1.00 98.25 131 LYS A O 1
ATOM 1069 N N . GLN A 1 132 ? -3.591 -0.858 -6.457 1.00 97.81 132 GLN A N 1
ATOM 1070 C CA . GLN A 1 132 ? -2.790 -0.062 -7.386 1.00 97.81 132 GLN A CA 1
ATOM 1071 C C . GLN A 1 132 ? -1.596 -0.857 -7.939 1.00 97.81 132 GLN A C 1
ATOM 1073 O O . GLN A 1 132 ? -0.464 -0.383 -7.963 1.00 97.81 132 GLN A O 1
ATOM 1078 N N . SER A 1 133 ? -1.800 -2.112 -8.338 1.00 97.38 133 SER A N 1
ATOM 1079 C CA . SER A 1 133 ? -0.760 -2.987 -8.909 1.00 97.38 133 SER A CA 1
ATOM 1080 C C . SER A 1 133 ? -1.351 -3.959 -9.923 1.00 97.38 133 SER A C 1
ATOM 1082 O O . SER A 1 133 ? -2.561 -4.150 -9.961 1.00 97.38 133 SER A O 1
ATOM 1084 N N . GLY A 1 134 ? -0.505 -4.585 -10.745 1.00 95.88 134 GLY A N 1
ATOM 1085 C CA . GLY A 1 134 ? -0.939 -5.630 -11.674 1.00 95.88 134 GLY A CA 1
ATOM 1086 C C . GLY A 1 134 ? -1.221 -6.965 -10.975 1.00 95.88 134 GLY A C 1
ATOM 1087 O O . GLY A 1 134 ? -1.231 -7.052 -9.747 1.00 95.88 134 GLY A O 1
ATOM 1088 N N . ALA A 1 135 ? -1.428 -8.018 -11.767 1.00 96.19 135 ALA A N 1
ATOM 1089 C CA . ALA A 1 135 ? -1.639 -9.380 -11.270 1.00 96.19 135 ALA A CA 1
ATOM 1090 C C . ALA A 1 135 ? -0.345 -10.032 -10.750 1.00 96.19 135 ALA A C 1
ATOM 1092 O O . ALA A 1 135 ? -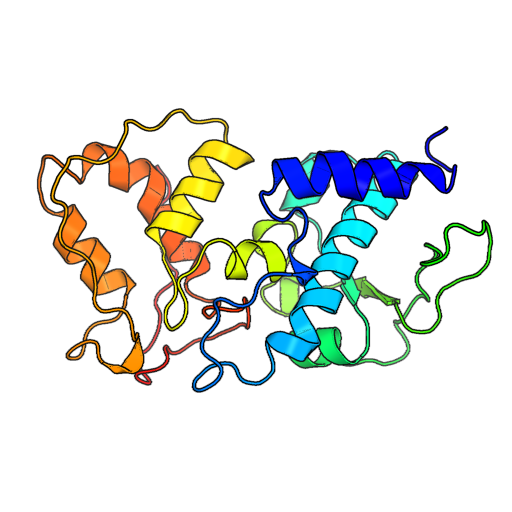0.322 -10.622 -9.669 1.00 96.19 135 ALA A O 1
ATOM 1093 N N . SER A 1 136 ? 0.734 -9.902 -11.529 1.00 96.00 136 SER A N 1
ATOM 1094 C CA . SER A 1 136 ? 2.033 -10.569 -11.326 1.00 96.00 136 SER A CA 1
ATOM 1095 C C . SER A 1 136 ? 3.200 -9.584 -11.190 1.00 96.00 136 SER A C 1
ATOM 1097 O O . SER A 1 136 ? 4.360 -9.987 -11.232 1.00 96.00 136 SER A O 1
ATOM 1099 N N . ARG A 1 137 ? 2.911 -8.286 -11.048 1.00 95.19 137 ARG A N 1
ATOM 1100 C CA . ARG A 1 137 ? 3.922 -7.234 -10.903 1.00 95.19 137 ARG A CA 1
ATOM 1101 C C . ARG A 1 137 ? 3.376 -6.007 -10.191 1.00 95.19 137 ARG A C 1
ATOM 1103 O O . ARG A 1 137 ? 2.182 -5.699 -10.289 1.00 95.19 137 ARG A O 1
ATOM 1110 N N . THR A 1 138 ? 4.270 -5.247 -9.573 1.00 96.75 138 THR A N 1
ATOM 1111 C CA . THR A 1 138 ? 3.954 -3.892 -9.125 1.00 96.75 138 THR A CA 1
ATOM 1112 C C . THR A 1 138 ? 3.679 -2.967 -10.313 1.00 96.75 138 THR A C 1
ATOM 1114 O O . THR A 1 138 ? 3.917 -3.284 -11.488 1.00 96.75 138 THR A O 1
ATOM 1117 N N . SER A 1 139 ? 3.123 -1.797 -10.011 1.00 96.19 139 SER A N 1
ATOM 1118 C CA . SER A 1 139 ? 2.949 -0.735 -10.993 1.00 96.19 139 SER A CA 1
ATOM 1119 C C . SER A 1 139 ? 3.245 0.623 -10.356 1.00 96.19 139 SER A C 1
ATOM 1121 O O . SER A 1 139 ? 2.333 1.242 -9.802 1.00 96.19 139 SER A O 1
ATOM 1123 N N . PRO A 1 140 ? 4.496 1.117 -10.452 1.00 95.44 140 PRO A N 1
ATOM 1124 C CA . PRO A 1 140 ? 4.854 2.459 -10.001 1.00 95.44 140 PRO A CA 1
ATOM 1125 C C . PRO A 1 140 ? 3.946 3.535 -10.592 1.00 95.44 140 PRO A C 1
ATOM 1127 O O . PRO A 1 140 ? 3.580 4.474 -9.901 1.00 95.44 140 PRO A O 1
ATOM 1130 N N . ILE A 1 141 ? 3.515 3.359 -11.844 1.00 94.56 141 ILE A N 1
ATOM 1131 C CA . ILE A 1 141 ? 2.623 4.305 -12.519 1.00 94.56 141 ILE A CA 1
ATOM 1132 C C . ILE A 1 141 ? 1.242 4.338 -11.868 1.00 94.56 141 ILE A C 1
ATOM 1134 O O . ILE A 1 141 ? 0.737 5.419 -11.588 1.00 94.56 141 ILE A O 1
ATOM 1138 N N . LEU A 1 142 ? 0.635 3.178 -11.579 1.00 96.00 142 LEU A N 1
ATOM 1139 C CA . LEU A 1 142 ? -0.678 3.147 -10.920 1.00 96.00 142 LEU A CA 1
ATOM 1140 C C . LEU A 1 142 ? -0.591 3.676 -9.486 1.00 96.00 142 LEU A C 1
ATOM 1142 O O . LEU A 1 142 ? -1.417 4.495 -9.092 1.00 96.00 142 LEU A O 1
ATOM 1146 N N . ARG A 1 143 ? 0.430 3.261 -8.724 1.00 97.94 143 ARG A N 1
ATOM 1147 C CA . ARG A 1 143 ? 0.649 3.741 -7.350 1.00 97.94 143 ARG A CA 1
ATOM 1148 C C . ARG A 1 143 ? 0.907 5.242 -7.312 1.00 97.94 143 ARG A C 1
ATOM 1150 O O . ARG A 1 143 ? 0.280 5.943 -6.527 1.00 97.94 143 ARG A O 1
ATOM 1157 N N . GLY A 1 144 ? 1.794 5.731 -8.173 1.00 97.19 144 GLY A N 1
ATOM 1158 C CA . GLY A 1 144 ? 2.129 7.145 -8.272 1.00 97.19 144 GLY A CA 1
ATOM 1159 C C . GLY A 1 144 ? 0.931 7.987 -8.694 1.00 97.19 144 GLY A C 1
ATOM 1160 O O . GLY A 1 144 ? 0.631 8.976 -8.038 1.00 97.19 144 GLY A O 1
ATOM 1161 N N . ASN A 1 145 ? 0.183 7.552 -9.716 1.00 96.50 145 ASN A N 1
ATOM 1162 C CA . ASN A 1 145 ? -1.015 8.258 -10.167 1.00 96.50 145 ASN A CA 1
ATOM 1163 C C . ASN A 1 145 ? -2.080 8.304 -9.068 1.00 96.50 145 ASN A C 1
ATOM 1165 O O . ASN A 1 145 ? -2.707 9.337 -8.864 1.00 96.50 145 ASN A O 1
ATOM 1169 N N . TRP A 1 146 ? -2.258 7.204 -8.330 1.00 97.81 146 TRP A N 1
ATOM 1170 C CA . TRP A 1 146 ? -3.144 7.177 -7.171 1.00 97.81 146 TRP A CA 1
ATOM 1171 C C . TRP A 1 146 ? -2.709 8.189 -6.103 1.00 97.81 146 TRP A C 1
ATOM 1173 O O . TRP A 1 146 ? -3.544 8.962 -5.646 1.00 97.81 146 TRP A O 1
ATOM 1183 N N . VAL A 1 147 ? -1.420 8.272 -5.752 1.00 97.50 147 VAL A N 1
ATOM 1184 C CA . VAL A 1 147 ? -0.944 9.305 -4.814 1.00 97.50 147 VAL A CA 1
ATOM 1185 C C . VAL A 1 147 ? -1.242 10.711 -5.352 1.00 97.50 147 VAL A C 1
ATOM 1187 O O . VAL A 1 147 ? -1.840 11.520 -4.641 1.00 97.50 147 VAL A O 1
ATOM 1190 N N . SER A 1 148 ? -0.882 11.001 -6.601 1.00 96.81 148 SER A N 1
ATOM 1191 C CA . SER A 1 148 ? -1.022 12.344 -7.173 1.00 96.81 148 SER A CA 1
ATOM 1192 C C . SER A 1 148 ? -2.481 12.780 -7.316 1.00 96.81 148 SER A C 1
ATOM 1194 O O . SER A 1 148 ? -2.837 13.873 -6.882 1.00 96.81 148 SER A O 1
ATOM 1196 N N . GLU A 1 149 ? -3.356 11.941 -7.869 1.00 95.94 149 GLU A N 1
ATOM 1197 C CA . GLU A 1 149 ? -4.750 12.333 -8.116 1.00 95.94 149 GLU A CA 1
ATOM 1198 C C . GLU A 1 149 ? -5.649 12.158 -6.887 1.00 95.94 149 GLU A C 1
ATOM 1200 O O . GLU A 1 149 ? -6.488 13.015 -6.616 1.00 95.94 149 GLU A O 1
ATOM 1205 N N . VAL A 1 150 ? -5.485 11.070 -6.125 1.00 96.25 150 VAL A N 1
ATOM 1206 C CA . VAL A 1 150 ? -6.417 10.720 -5.035 1.00 96.25 150 VAL A CA 1
ATOM 1207 C C . VAL A 1 150 ? -6.028 11.376 -3.716 1.00 96.25 150 VAL A C 1
ATOM 1209 O O . VAL A 1 150 ? -6.908 11.816 -2.972 1.00 96.25 150 VAL A O 1
ATOM 1212 N N . LEU A 1 151 ? -4.729 11.449 -3.412 1.00 95.69 151 LEU A N 1
ATOM 1213 C CA . LEU A 1 151 ? -4.252 11.993 -2.137 1.00 95.69 151 LEU A CA 1
ATOM 1214 C C . LEU A 1 151 ? -3.857 13.466 -2.238 1.00 95.69 151 LEU A C 1
ATOM 1216 O O . LEU A 1 151 ? -4.191 14.241 -1.345 1.00 95.69 151 LEU A O 1
ATOM 1220 N N . LEU A 1 152 ? -3.159 13.857 -3.308 1.00 94.88 152 LEU A N 1
ATOM 1221 C CA . LEU A 1 152 ? -2.711 15.242 -3.505 1.00 94.88 152 LEU A CA 1
ATOM 1222 C C . LEU A 1 152 ? -3.731 16.106 -4.262 1.00 94.88 152 LEU A C 1
ATOM 1224 O O . LEU A 1 152 ? -3.595 17.329 -4.281 1.00 94.88 152 LEU A O 1
ATOM 1228 N N . GLY A 1 153 ? -4.763 15.497 -4.856 1.00 94.19 153 GLY A N 1
ATOM 1229 C CA . GLY A 1 153 ? -5.818 16.214 -5.578 1.00 94.19 153 GLY A CA 1
ATOM 1230 C C . GLY A 1 153 ? -5.345 16.845 -6.888 1.00 94.19 153 GLY A C 1
ATOM 1231 O O . GLY A 1 153 ? -5.963 17.790 -7.385 1.00 94.19 153 GLY A O 1
ATOM 1232 N N . GLU A 1 154 ? -4.236 16.360 -7.443 1.00 93.44 154 GLU A N 1
ATOM 1233 C CA . GLU A 1 154 ? -3.751 16.815 -8.733 1.00 93.44 154 GLU A CA 1
ATOM 1234 C C . GLU A 1 154 ? -4.651 16.331 -9.874 1.00 93.44 154 GLU A C 1
ATOM 1236 O O . GLU A 1 154 ? -5.305 15.295 -9.793 1.00 93.44 154 GLU A O 1
ATOM 1241 N N . LYS A 1 155 ? -4.648 17.071 -10.987 1.00 91.31 155 LYS A N 1
ATOM 1242 C CA . LYS A 1 155 ? -5.311 16.649 -12.222 1.00 91.31 155 LYS A CA 1
ATOM 1243 C C . LYS A 1 155 ? -4.264 16.354 -13.281 1.00 91.31 155 LY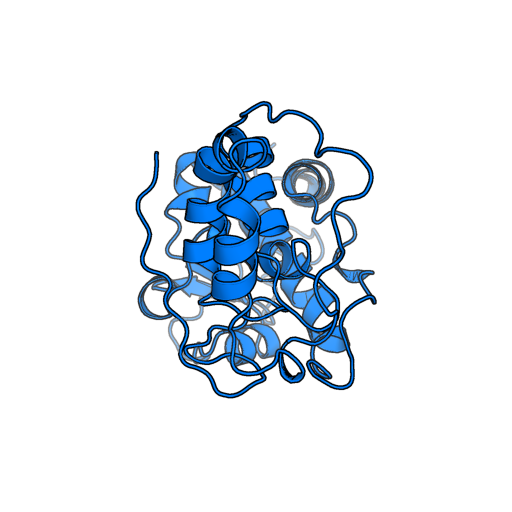S A C 1
ATOM 1245 O O . LYS A 1 155 ? -3.653 17.282 -13.821 1.00 91.31 155 LYS A O 1
ATOM 1250 N N . LEU A 1 156 ? -4.068 15.076 -13.584 1.00 89.94 156 LEU A N 1
ATOM 1251 C CA . LEU A 1 156 ? -3.115 14.645 -14.597 1.00 89.94 156 LEU A CA 1
ATOM 1252 C C . LEU A 1 156 ? -3.819 14.503 -15.959 1.00 89.94 156 LEU A C 1
ATOM 1254 O O . LEU A 1 156 ? -5.020 14.220 -16.035 1.00 89.94 156 LEU A O 1
ATOM 1258 N N . PRO A 1 157 ? -3.128 14.780 -17.078 1.00 88.19 157 PRO A N 1
ATOM 1259 C CA . PRO A 1 157 ? -3.698 14.545 -18.395 1.00 88.19 157 PRO A CA 1
ATOM 1260 C C . PRO A 1 157 ? -3.825 13.040 -18.652 1.00 88.19 157 PRO A C 1
ATOM 1262 O O . PRO A 1 157 ? -3.058 12.230 -18.137 1.00 88.19 157 PRO A O 1
ATOM 1265 N N . LYS A 1 158 ? -4.778 12.659 -19.507 1.00 87.12 158 LYS A N 1
ATOM 1266 C CA . LYS A 1 158 ? -4.916 11.258 -19.920 1.00 87.12 158 LYS A CA 1
ATOM 1267 C C . LYS A 1 158 ? -3.652 10.794 -20.657 1.00 87.12 158 LYS A C 1
ATOM 1269 O O . LYS A 1 158 ? -3.131 11.565 -21.470 1.00 87.12 158 LYS A O 1
ATOM 1274 N N . PRO A 1 159 ? -3.204 9.544 -20.448 1.00 84.75 159 PRO A N 1
ATOM 1275 C CA . PRO A 1 159 ? -2.065 9.009 -21.179 1.00 84.75 159 PRO A CA 1
ATOM 1276 C C . PRO A 1 159 ? -2.353 8.980 -22.694 1.00 84.75 159 PRO A C 1
ATOM 1278 O O . PRO A 1 159 ? -3.508 8.786 -23.100 1.00 84.75 159 PRO A O 1
ATOM 1281 N N . PRO A 1 160 ? -1.330 9.160 -23.550 1.00 84.31 160 PRO A N 1
ATOM 1282 C CA . PRO A 1 160 ? -1.472 9.020 -24.996 1.00 84.31 160 PRO A CA 1
ATOM 1283 C C . PRO A 1 160 ? -2.016 7.642 -25.407 1.00 84.31 160 PRO A C 1
ATOM 1285 O O . PRO A 1 160 ? -1.823 6.638 -24.721 1.00 84.31 160 PRO A O 1
ATOM 1288 N N . LYS A 1 161 ? -2.681 7.564 -26.566 1.00 85.56 161 LYS A N 1
ATOM 1289 C CA . LYS A 1 161 ? -3.098 6.272 -27.137 1.00 85.56 161 LYS A CA 1
ATOM 1290 C C . LYS A 1 161 ? -1.879 5.487 -27.629 1.00 85.56 161 LYS A C 1
ATOM 1292 O O . LYS A 1 161 ? -0.960 6.076 -28.188 1.00 85.56 161 LYS A O 1
ATOM 1297 N N . GLY A 1 162 ? -1.924 4.160 -27.504 1.00 79.69 162 GLY A N 1
ATOM 1298 C CA . GLY A 1 162 ? -0.913 3.266 -28.083 1.00 79.69 162 GLY A CA 1
ATOM 1299 C C . GLY A 1 162 ? 0.387 3.150 -27.283 1.00 79.69 162 GLY A C 1
ATOM 1300 O O . GLY A 1 162 ? 1.380 2.689 -27.836 1.00 79.69 162 GLY A O 1
ATOM 1301 N N . VAL A 1 163 ? 0.394 3.549 -26.006 1.00 78.25 163 VAL A N 1
ATOM 1302 C CA . VAL A 1 163 ? 1.527 3.297 -25.103 1.00 78.25 163 VAL A CA 1
ATOM 1303 C C . VAL A 1 163 ? 1.769 1.781 -25.011 1.00 78.25 163 VAL A C 1
ATOM 1305 O O . VAL A 1 163 ? 0.824 1.047 -24.699 1.00 78.25 163 VAL A O 1
ATOM 1308 N N . PRO A 1 164 ? 2.993 1.294 -25.299 1.00 78.25 164 PRO A N 1
ATOM 1309 C CA . PRO A 1 164 ? 3.319 -0.121 -25.185 1.00 78.25 164 PRO A CA 1
ATOM 1310 C C . PRO A 1 164 ? 3.068 -0.643 -23.771 1.00 78.25 164 PRO A C 1
ATOM 1312 O O . PRO A 1 164 ? 3.397 0.017 -22.786 1.00 78.25 164 PRO A O 1
ATOM 1315 N N . GLN A 1 165 ? 2.505 -1.843 -23.670 1.00 79.12 165 GLN A N 1
ATOM 1316 C CA . GLN A 1 165 ? 2.331 -2.504 -22.382 1.00 79.12 165 GLN A CA 1
ATOM 1317 C C . GLN A 1 165 ? 3.670 -3.063 -21.898 1.00 79.12 165 GLN A C 1
ATOM 1319 O O . GLN A 1 165 ? 4.424 -3.656 -22.671 1.00 79.12 165 GLN A O 1
ATOM 1324 N N . LEU A 1 166 ? 3.951 -2.890 -20.607 1.00 80.75 166 LEU A N 1
ATOM 1325 C CA . LEU A 1 166 ? 5.050 -3.597 -19.955 1.00 80.75 166 LEU A CA 1
ATOM 1326 C C . LEU A 1 166 ? 4.701 -5.087 -19.826 1.00 80.75 166 LEU A C 1
ATOM 1328 O O . LEU A 1 166 ? 3.517 -5.400 -19.656 1.00 80.75 166 LEU A O 1
ATOM 1332 N N . PRO A 1 167 ? 5.700 -5.992 -19.830 1.00 83.38 167 PRO A N 1
ATOM 1333 C CA . PRO A 1 167 ? 5.456 -7.405 -19.562 1.00 83.38 167 PRO A CA 1
ATOM 1334 C C . PRO A 1 167 ? 4.672 -7.595 -18.260 1.00 83.38 167 PRO A C 1
ATOM 1336 O O . PRO A 1 167 ? 4.833 -6.830 -17.309 1.00 83.38 167 PRO A O 1
ATOM 1339 N N . GLU A 1 168 ? 3.796 -8.595 -18.218 1.00 85.06 168 GLU A N 1
ATOM 1340 C CA . GLU A 1 168 ? 2.867 -8.782 -17.096 1.00 85.06 168 GLU A CA 1
ATOM 1341 C C . GLU A 1 168 ? 3.528 -9.399 -15.857 1.00 85.06 168 GLU A C 1
ATOM 1343 O O . GLU A 1 168 ? 3.094 -9.130 -14.738 1.00 85.06 168 GLU A O 1
ATOM 1348 N N . ASP A 1 169 ? 4.578 -10.200 -16.049 1.00 88.19 169 ASP A N 1
ATOM 1349 C CA . ASP A 1 169 ? 5.283 -10.918 -14.986 1.00 88.19 169 ASP A CA 1
ATOM 1350 C C . ASP A 1 169 ? 6.611 -10.229 -14.645 1.00 88.19 169 ASP A C 1
ATOM 1352 O O . ASP A 1 169 ? 7.494 -10.085 -15.495 1.00 88.19 169 ASP A O 1
ATOM 1356 N N . GLU A 1 170 ? 6.766 -9.822 -13.384 1.00 87.69 170 GLU A N 1
ATOM 1357 C CA . GLU A 1 170 ? 7.986 -9.178 -12.894 1.00 87.69 170 GLU A CA 1
ATOM 1358 C C . GLU A 1 170 ? 9.210 -10.109 -12.967 1.00 87.69 170 GLU A C 1
ATOM 1360 O O . GLU A 1 170 ? 10.324 -9.643 -13.220 1.00 87.69 170 GLU A O 1
ATOM 1365 N N . ALA A 1 171 ? 9.031 -11.426 -12.823 1.00 83.94 171 ALA A N 1
ATOM 1366 C CA . ALA A 1 171 ? 10.131 -12.387 -12.910 1.00 83.94 171 ALA A CA 1
ATOM 1367 C C . ALA A 1 171 ? 10.686 -12.535 -14.340 1.00 83.94 171 ALA A C 1
ATOM 1369 O O . ALA A 1 171 ? 11.833 -1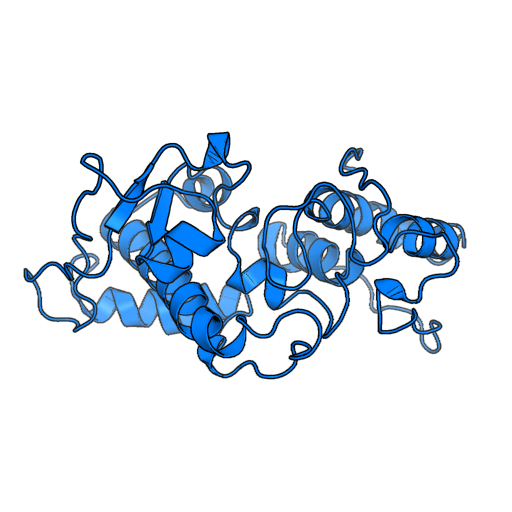2.942 -14.515 1.00 83.94 171 ALA A O 1
ATOM 1370 N N . ALA A 1 172 ? 9.895 -12.187 -15.361 1.00 83.31 172 ALA A N 1
ATOM 1371 C CA . ALA A 1 172 ? 10.253 -12.337 -16.773 1.00 83.31 172 ALA A CA 1
ATOM 1372 C C . ALA A 1 172 ? 10.948 -11.102 -17.373 1.00 83.31 172 ALA A C 1
ATOM 1374 O O . ALA A 1 172 ? 11.279 -11.091 -18.557 1.00 83.31 172 ALA A O 1
ATOM 1375 N N . LEU A 1 173 ? 11.163 -10.046 -16.586 1.00 81.12 173 LEU A N 1
ATOM 1376 C CA . LEU A 1 173 ? 11.810 -8.834 -17.078 1.00 81.12 173 LEU A CA 1
ATOM 1377 C C . LEU A 1 173 ? 13.295 -9.127 -17.336 1.00 81.12 173 LEU A C 1
ATOM 1379 O O . LEU A 1 173 ? 13.994 -9.566 -16.430 1.00 81.12 173 LEU A O 1
ATOM 1383 N N . GLU A 1 174 ? 13.786 -8.902 -18.553 1.00 82.12 174 GLU A N 1
ATOM 1384 C CA . GLU A 1 174 ? 15.133 -9.267 -19.029 1.00 82.12 174 GLU A CA 1
ATOM 1385 C C . GLU A 1 174 ? 16.265 -8.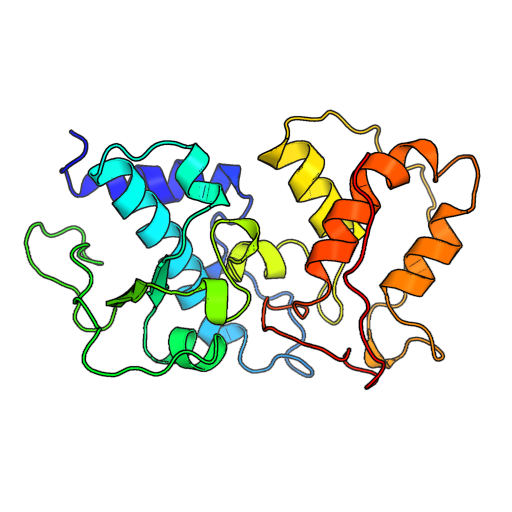511 -18.292 1.00 82.12 174 GLU A C 1
ATOM 1387 O O . GLU A 1 174 ? 16.873 -7.572 -18.802 1.00 82.12 174 GLU A O 1
ATOM 1392 N N . GLY A 1 175 ? 16.524 -8.877 -17.034 1.00 82.88 175 GLY A N 1
ATOM 1393 C CA . GLY A 1 175 ? 17.542 -8.260 -16.178 1.00 82.88 175 GLY A CA 1
ATOM 1394 C C . GLY A 1 175 ? 17.198 -6.866 -15.634 1.00 82.88 175 GLY A C 1
ATOM 1395 O O . GLY A 1 175 ? 18.021 -6.290 -14.929 1.00 82.88 175 GLY A O 1
ATOM 1396 N N . LYS A 1 176 ? 16.002 -6.329 -15.912 1.00 89.50 176 LYS A N 1
ATOM 1397 C CA . LYS A 1 176 ? 15.568 -4.987 -15.477 1.00 89.50 176 LYS A CA 1
ATOM 1398 C C . LYS A 1 176 ? 14.463 -5.042 -14.428 1.00 89.50 176 LYS A C 1
ATOM 1400 O O . LYS A 1 176 ? 13.554 -5.851 -14.551 1.00 89.50 176 LYS A O 1
ATOM 1405 N N . THR A 1 177 ? 14.498 -4.157 -13.438 1.00 93.00 177 THR A N 1
ATOM 1406 C CA . THR A 1 177 ? 13.379 -3.975 -12.495 1.00 93.00 177 THR A CA 1
ATOM 1407 C C . THR A 1 177 ? 12.214 -3.228 -13.155 1.00 93.00 177 THR A C 1
ATOM 1409 O O . THR A 1 177 ? 12.392 -2.564 -14.180 1.00 93.00 177 THR A O 1
ATOM 1412 N N . VAL A 1 178 ? 11.017 -3.274 -12.552 1.00 92.81 178 VAL A N 1
ATOM 1413 C CA . VAL A 1 178 ? 9.853 -2.498 -13.032 1.00 92.81 178 VAL A CA 1
ATOM 1414 C C . VAL A 1 178 ? 10.180 -1.004 -13.090 1.00 92.81 178 VAL A C 1
ATOM 1416 O O . VAL A 1 178 ? 9.881 -0.351 -14.088 1.00 92.81 178 VAL A O 1
ATOM 1419 N N . ARG A 1 179 ? 10.866 -0.476 -12.067 1.00 93.12 179 ARG A N 1
ATOM 1420 C CA . ARG A 1 179 ? 11.364 0.906 -12.048 1.00 93.12 179 ARG A CA 1
ATOM 1421 C C . ARG A 1 179 ? 12.229 1.223 -13.267 1.00 93.12 179 ARG A C 1
ATOM 1423 O O . ARG A 1 179 ? 11.952 2.194 -13.955 1.00 93.12 179 ARG A O 1
ATOM 1430 N N . GLN A 1 180 ? 13.231 0.396 -13.562 1.00 92.19 180 GLN A N 1
ATOM 1431 C CA . GLN A 1 180 ? 14.133 0.635 -14.693 1.00 92.19 180 GLN A CA 1
ATOM 1432 C C . GLN A 1 180 ? 13.396 0.625 -16.039 1.00 92.19 180 GLN A C 1
ATOM 1434 O O . GLN A 1 180 ? 13.772 1.354 -16.952 1.00 92.19 180 GLN A O 1
ATOM 1439 N N . LEU A 1 181 ? 12.343 -0.185 -16.181 1.00 90.38 181 LEU A N 1
ATOM 1440 C CA . LEU A 1 181 ? 11.503 -0.169 -17.382 1.00 90.38 181 LEU A CA 1
ATOM 1441 C C . LEU A 1 181 ? 10.682 1.111 -17.499 1.00 90.38 181 LEU A C 1
ATOM 1443 O O . LEU A 1 181 ? 10.569 1.659 -18.593 1.00 90.38 181 LEU A O 1
ATOM 1447 N N . VAL A 1 182 ? 10.134 1.591 -16.382 1.00 91.25 182 VAL A N 1
ATOM 1448 C CA . VAL A 1 182 ? 9.435 2.877 -16.341 1.00 91.25 182 VAL A CA 1
ATOM 1449 C C . VAL A 1 182 ? 10.398 4.015 -16.667 1.00 91.25 182 VAL A C 1
ATOM 1451 O O . VAL A 1 182 ? 10.093 4.811 -17.540 1.00 91.25 182 VAL A O 1
ATOM 1454 N N . GLU A 1 183 ? 11.588 4.052 -16.067 1.00 91.81 183 GLU A N 1
ATOM 1455 C CA . GLU A 1 183 ? 12.599 5.076 -16.361 1.00 91.81 183 GLU A CA 1
ATOM 1456 C C . GLU A 1 183 ? 12.967 5.092 -17.851 1.00 91.81 183 GLU A C 1
ATOM 1458 O O . GLU A 1 183 ? 13.016 6.159 -18.452 1.00 91.81 183 GLU A O 1
ATOM 1463 N N . LEU A 1 184 ? 13.143 3.923 -18.481 1.00 88.56 184 LEU A N 1
ATOM 1464 C CA . LEU A 1 184 ? 13.382 3.836 -19.927 1.00 88.56 184 LEU A CA 1
ATOM 1465 C C . LEU A 1 184 ? 12.211 4.377 -20.759 1.00 88.56 184 LEU A C 1
ATOM 1467 O O . LEU A 1 184 ? 12.435 4.974 -21.810 1.00 88.56 184 LEU A O 1
ATOM 1471 N N . HIS A 1 185 ? 10.977 4.168 -20.301 1.00 84.88 185 HIS A N 1
ATOM 1472 C CA . HIS A 1 185 ? 9.777 4.680 -20.955 1.00 84.88 185 HIS A CA 1
ATOM 1473 C C . HIS A 1 185 ? 9.634 6.202 -20.801 1.00 84.88 185 HIS A C 1
ATOM 1475 O O . HIS A 1 185 ? 9.289 6.896 -21.758 1.00 84.88 185 HIS A O 1
ATOM 1481 N N . SER A 1 186 ? 9.932 6.726 -19.612 1.00 86.06 186 SER A N 1
ATOM 1482 C CA . SER A 1 186 ? 9.744 8.131 -19.248 1.00 86.06 186 SER A CA 1
ATOM 1483 C C . SER A 1 186 ? 10.779 9.074 -19.873 1.00 86.06 186 SER A C 1
ATOM 1485 O O . SER A 1 186 ? 10.601 10.282 -19.775 1.00 86.06 186 SER A O 1
ATOM 1487 N N . ILE A 1 187 ? 11.829 8.566 -20.535 1.00 84.94 187 ILE A N 1
ATOM 1488 C CA . ILE A 1 187 ? 12.835 9.390 -21.239 1.00 84.94 187 ILE A CA 1
ATOM 1489 C C . ILE A 1 187 ? 12.237 10.143 -22.440 1.00 84.94 187 ILE A C 1
ATOM 1491 O O . ILE A 1 187 ? 12.766 11.186 -22.823 1.00 84.94 187 ILE A O 1
ATOM 1495 N N . ASP A 1 188 ? 11.149 9.652 -23.044 1.00 84.88 188 ASP A N 1
ATOM 1496 C CA . ASP A 1 188 ? 10.485 10.370 -24.137 1.00 84.88 188 ASP A CA 1
ATOM 1497 C C . ASP A 1 188 ? 9.981 11.739 -23.640 1.00 84.88 188 ASP A C 1
ATOM 1499 O O . ASP A 1 188 ? 9.258 11.834 -22.643 1.00 84.88 188 ASP A O 1
ATOM 1503 N N . GLU A 1 189 ? 10.328 12.811 -24.357 1.00 83.44 189 GLU A N 1
ATOM 1504 C CA . GLU A 1 189 ? 9.945 14.189 -24.023 1.00 83.44 189 GLU A CA 1
ATOM 1505 C C . GLU A 1 189 ? 8.425 14.382 -23.880 1.00 83.44 189 GLU A C 1
ATOM 1507 O O . GLU A 1 189 ? 7.959 15.289 -23.181 1.00 83.44 189 GLU A O 1
ATOM 1512 N N . LYS A 1 190 ? 7.629 13.537 -24.544 1.00 84.81 190 LYS A N 1
ATOM 1513 C CA . LYS A 1 190 ? 6.165 13.546 -24.442 1.00 84.81 190 LYS A CA 1
ATOM 1514 C C . LYS A 1 190 ? 5.666 12.916 -23.143 1.00 84.81 190 LYS A C 1
ATOM 1516 O O . LYS A 1 190 ? 4.574 13.270 -22.699 1.00 84.81 190 LYS A O 1
ATOM 1521 N N . CYS A 1 191 ? 6.438 12.014 -22.543 1.00 86.06 191 CYS A N 1
ATOM 1522 C CA . CYS A 1 191 ? 6.078 11.282 -21.332 1.00 86.06 191 CYS A CA 1
ATOM 1523 C C . CYS A 1 191 ? 6.585 11.998 -20.072 1.00 86.06 191 CYS A C 1
ATOM 1525 O O . CYS A 1 191 ? 5.818 12.176 -19.120 1.00 86.06 191 CYS A O 1
ATOM 1527 N N . ILE A 1 192 ? 7.830 12.489 -20.083 1.00 87.56 192 ILE A N 1
ATOM 1528 C CA . ILE A 1 192 ? 8.515 12.983 -18.877 1.00 87.56 192 ILE A CA 1
ATOM 1529 C C . ILE A 1 192 ? 7.718 14.038 -18.097 1.00 87.56 192 ILE A C 1
ATOM 1531 O O . ILE A 1 192 ? 7.623 13.964 -16.877 1.00 87.56 192 ILE A O 1
ATOM 1535 N N . LYS A 1 193 ? 7.035 14.955 -18.796 1.00 87.44 193 LYS A N 1
ATOM 1536 C CA . LYS A 1 193 ? 6.297 16.077 -18.182 1.00 87.44 193 LYS A CA 1
ATOM 1537 C C . LYS A 1 193 ? 5.233 15.647 -17.171 1.00 87.44 193 LYS A C 1
ATOM 1539 O O . LYS A 1 193 ? 4.939 16.385 -16.236 1.00 87.44 193 LYS A O 1
ATOM 1544 N N . CYS A 1 194 ? 4.598 14.498 -17.394 1.00 88.69 194 CYS A N 1
ATOM 1545 C CA . CYS A 1 194 ? 3.601 13.966 -16.462 1.00 88.69 194 CYS A CA 1
ATOM 1546 C C . CYS A 1 194 ? 4.254 13.011 -15.467 1.00 88.69 194 CYS A C 1
ATOM 1548 O O . CYS A 1 194 ? 3.916 13.025 -14.288 1.00 88.69 194 CYS A O 1
ATOM 1550 N N . HIS A 1 195 ? 5.215 12.221 -15.943 1.00 92.56 195 HIS A N 1
ATOM 1551 C CA . HIS A 1 195 ? 5.934 11.241 -15.145 1.00 92.56 195 HIS A CA 1
ATOM 1552 C C . HIS A 1 195 ? 6.737 11.869 -13.999 1.00 92.56 195 HIS A C 1
ATOM 1554 O O . HIS A 1 195 ? 6.762 11.297 -12.917 1.00 92.56 195 HIS A O 1
ATOM 1560 N N . GLU A 1 196 ? 7.269 13.086 -14.147 1.00 91.88 196 GLU A N 1
ATOM 1561 C CA . GLU A 1 196 ? 7.900 13.824 -13.038 1.00 91.88 196 GLU A CA 1
ATOM 1562 C C . GLU A 1 196 ? 6.970 13.979 -11.824 1.00 91.88 196 GLU A C 1
ATOM 1564 O O . GLU A 1 196 ? 7.429 13.957 -10.688 1.00 91.88 196 GLU A O 1
ATOM 1569 N N . ARG A 1 197 ? 5.654 14.063 -12.047 1.00 92.62 197 ARG A N 1
ATOM 1570 C CA . ARG A 1 197 ? 4.635 14.224 -10.999 1.00 92.62 197 ARG A CA 1
ATOM 1571 C C . ARG A 1 197 ? 4.067 12.900 -10.483 1.00 92.62 197 ARG A C 1
ATOM 1573 O O . ARG A 1 197 ? 3.237 12.918 -9.582 1.00 92.62 197 ARG A O 1
ATOM 1580 N N . ILE A 1 198 ? 4.470 11.768 -11.063 1.00 95.19 198 ILE A N 1
ATOM 1581 C CA . ILE A 1 198 ? 3.898 10.432 -10.818 1.00 95.19 198 ILE A CA 1
ATOM 1582 C C . ILE A 1 198 ? 4.980 9.486 -10.302 1.00 95.19 198 ILE A C 1
ATOM 1584 O O . ILE A 1 198 ? 4.864 8.915 -9.214 1.00 95.19 198 ILE A O 1
ATOM 1588 N N . ASP A 1 199 ? 6.039 9.330 -11.094 1.00 95.69 199 ASP A N 1
ATOM 1589 C CA . ASP A 1 199 ? 7.084 8.327 -10.924 1.00 95.69 199 ASP A CA 1
ATOM 1590 C C . ASP A 1 199 ? 7.745 8.410 -9.550 1.00 95.69 199 ASP A C 1
ATOM 1592 O O . ASP A 1 199 ? 7.911 7.356 -8.931 1.00 95.69 199 ASP A O 1
ATOM 1596 N N . PRO A 1 200 ? 8.047 9.603 -8.988 1.00 96.50 200 PRO A N 1
ATOM 1597 C CA . PRO A 1 200 ? 8.636 9.664 -7.662 1.00 96.50 200 PRO A CA 1
ATOM 1598 C C . PRO A 1 200 ? 7.794 8.985 -6.583 1.00 96.50 200 PRO A C 1
ATOM 1600 O O . PRO A 1 200 ? 8.324 8.198 -5.800 1.00 96.50 200 PRO A O 1
ATOM 1603 N N . PHE A 1 201 ? 6.481 9.214 -6.568 1.00 97.12 201 PHE A N 1
ATOM 1604 C CA . PHE A 1 201 ? 5.596 8.583 -5.589 1.00 97.12 201 PHE A CA 1
ATOM 1605 C C . PHE A 1 201 ? 5.486 7.074 -5.815 1.00 97.12 201 PHE A C 1
ATOM 1607 O O . PHE A 1 201 ? 5.524 6.301 -4.859 1.00 97.12 201 PHE A O 1
ATOM 1614 N N . GLY A 1 202 ? 5.421 6.642 -7.075 1.00 97.19 202 GLY A N 1
ATOM 1615 C CA . GLY A 1 202 ? 5.427 5.227 -7.436 1.00 97.19 202 GLY A CA 1
ATOM 1616 C C . GLY A 1 202 ? 6.692 4.500 -6.982 1.00 97.19 202 GLY A C 1
ATOM 1617 O O . GLY A 1 202 ? 6.611 3.456 -6.337 1.00 97.19 202 GLY A O 1
ATOM 1618 N N . PHE A 1 203 ? 7.863 5.068 -7.275 1.00 97.44 203 PHE A N 1
ATOM 1619 C CA . PHE A 1 203 ? 9.164 4.487 -6.936 1.00 97.44 203 PHE A CA 1
ATOM 1620 C C . PHE A 1 203 ? 9.395 4.411 -5.428 1.00 97.44 203 PHE A C 1
ATOM 1622 O O . PHE A 1 203 ? 9.945 3.419 -4.950 1.00 97.44 203 PHE A O 1
ATOM 1629 N N . ALA A 1 204 ? 8.923 5.399 -4.661 1.00 96.44 204 ALA A N 1
ATOM 1630 C CA . ALA A 1 204 ? 8.972 5.339 -3.200 1.00 96.44 204 ALA A CA 1
ATOM 1631 C C . ALA A 1 204 ? 8.231 4.107 -2.641 1.00 96.44 204 ALA A C 1
ATOM 1633 O O . ALA A 1 204 ? 8.634 3.544 -1.621 1.00 96.44 204 ALA A O 1
ATOM 1634 N N . LEU A 1 205 ? 7.180 3.655 -3.333 1.00 97.12 205 LEU A N 1
ATOM 1635 C CA . LEU A 1 205 ? 6.346 2.522 -2.934 1.00 97.12 205 LEU A CA 1
ATOM 1636 C C . LEU A 1 205 ? 6.817 1.175 -3.502 1.00 97.12 205 LEU A C 1
ATOM 1638 O O . LEU A 1 205 ? 6.211 0.150 -3.193 1.00 97.12 205 LEU A O 1
ATOM 1642 N N . GLU A 1 206 ? 7.900 1.123 -4.282 1.00 97.25 206 GLU A N 1
ATOM 1643 C CA . GLU A 1 206 ? 8.409 -0.137 -4.854 1.00 97.25 206 GLU A CA 1
ATOM 1644 C C . GLU A 1 206 ? 9.003 -1.091 -3.816 1.00 97.25 206 GLU A C 1
ATOM 1646 O O . GLU A 1 206 ? 9.136 -2.287 -4.075 1.00 97.25 206 GLU A O 1
ATOM 1651 N N . GLY A 1 207 ? 9.280 -0.600 -2.608 1.00 97.00 207 GLY A N 1
ATOM 1652 C CA . GLY A 1 207 ? 9.649 -1.441 -1.470 1.00 97.00 207 GLY A CA 1
ATOM 1653 C C . GLY A 1 207 ? 8.498 -2.301 -0.935 1.00 97.00 207 GLY A C 1
ATOM 1654 O O . GLY A 1 207 ? 8.666 -2.983 0.074 1.00 97.00 207 GLY A O 1
ATOM 1655 N N . PHE A 1 208 ? 7.335 -2.282 -1.591 1.00 97.94 208 PHE A N 1
ATOM 1656 C CA . PHE A 1 208 ? 6.252 -3.233 -1.381 1.00 97.94 208 PHE A CA 1
ATOM 1657 C C . PHE A 1 208 ? 5.978 -4.043 -2.651 1.00 97.94 208 PHE A C 1
ATOM 1659 O O . PHE A 1 208 ? 5.937 -3.480 -3.744 1.00 97.94 208 PHE A O 1
ATOM 1666 N N . ASP A 1 209 ? 5.747 -5.347 -2.511 1.00 97.75 209 ASP A N 1
ATOM 1667 C CA . ASP A 1 209 ? 5.373 -6.235 -3.611 1.00 97.75 209 ASP A CA 1
ATOM 1668 C C . ASP A 1 209 ? 3.949 -5.963 -4.118 1.00 97.75 209 ASP A C 1
ATOM 1670 O O . ASP A 1 209 ? 3.243 -5.074 -3.633 1.00 97.75 209 ASP A O 1
ATOM 1674 N N . THR A 1 210 ? 3.522 -6.735 -5.115 1.00 97.94 210 THR A N 1
ATOM 1675 C CA . THR A 1 210 ? 2.215 -6.624 -5.774 1.00 97.94 210 THR A CA 1
ATOM 1676 C C . THR A 1 210 ? 1.023 -6.705 -4.821 1.00 97.94 210 THR A C 1
ATOM 1678 O O . THR A 1 210 ? -0.024 -6.159 -5.151 1.00 97.94 210 THR A O 1
ATOM 1681 N N . ILE A 1 211 ? 1.153 -7.355 -3.662 1.00 98.25 211 ILE A N 1
ATOM 1682 C CA . ILE A 1 211 ? 0.080 -7.488 -2.667 1.00 98.25 211 ILE A CA 1
ATOM 1683 C C . ILE A 1 211 ? 0.334 -6.650 -1.406 1.00 98.25 211 ILE A C 1
ATOM 1685 O O . ILE A 1 211 ? -0.377 -6.779 -0.414 1.00 98.25 211 ILE A O 1
ATOM 1689 N N . GLY A 1 212 ? 1.336 -5.769 -1.437 1.00 97.75 212 GLY A N 1
ATOM 1690 C CA . GLY A 1 212 ? 1.645 -4.853 -0.344 1.00 97.75 212 GLY A CA 1
ATOM 1691 C C . GLY A 1 212 ? 2.556 -5.435 0.739 1.00 97.75 212 GLY A C 1
ATOM 1692 O O . GLY A 1 212 ? 2.640 -4.850 1.819 1.00 97.75 212 GLY A O 1
ATOM 1693 N N . ARG A 1 213 ? 3.243 -6.559 0.497 1.00 97.38 213 ARG A N 1
ATOM 1694 C CA . ARG A 1 213 ? 4.261 -7.101 1.414 1.00 97.38 213 ARG A CA 1
ATOM 1695 C C . ARG A 1 213 ? 5.549 -6.305 1.285 1.00 97.38 213 ARG A C 1
ATOM 1697 O O . ARG A 1 213 ? 5.960 -5.981 0.177 1.00 97.38 213 ARG A O 1
ATOM 1704 N N . ARG A 1 214 ? 6.240 -6.037 2.393 1.00 96.44 214 ARG A N 1
ATOM 1705 C CA . ARG A 1 214 ? 7.561 -5.396 2.348 1.00 96.44 214 ARG A CA 1
ATOM 1706 C C . ARG A 1 214 ? 8.572 -6.271 1.591 1.00 96.44 214 ARG A C 1
ATOM 1708 O O . ARG A 1 214 ? 8.614 -7.483 1.793 1.00 96.44 214 ARG A O 1
ATOM 1715 N N . ARG A 1 215 ? 9.400 -5.649 0.750 1.00 95.75 215 ARG A N 1
ATOM 1716 C CA . ARG A 1 215 ? 10.443 -6.312 -0.039 1.00 95.75 215 ARG A CA 1
ATOM 1717 C C . ARG A 1 215 ? 11.674 -5.426 -0.225 1.00 95.75 215 ARG A C 1
ATOM 1719 O O . ARG A 1 215 ? 11.553 -4.208 -0.326 1.00 95.75 215 ARG A O 1
ATOM 1726 N N . ASP A 1 216 ? 12.831 -6.070 -0.359 1.00 96.25 216 ASP A N 1
ATOM 1727 C CA . ASP A 1 216 ? 14.095 -5.432 -0.773 1.00 96.25 216 ASP A CA 1
ATOM 1728 C C . ASP A 1 216 ? 14.577 -5.932 -2.143 1.00 96.25 216 ASP A C 1
ATOM 1730 O O . ASP A 1 216 ? 15.498 -5.375 -2.746 1.00 96.25 216 ASP A O 1
ATOM 1734 N N . LYS A 1 217 ? 13.944 -6.998 -2.642 1.00 96.56 217 LYS A N 1
ATOM 1735 C CA . LYS A 1 217 ? 14.180 -7.573 -3.960 1.00 96.56 217 LYS A CA 1
ATOM 1736 C C . LYS A 1 217 ? 12.866 -7.882 -4.655 1.00 96.56 217 LYS A C 1
ATOM 1738 O O . LYS A 1 217 ? 11.870 -8.171 -3.994 1.00 96.56 217 LYS A O 1
ATOM 1743 N N . ASP A 1 218 ? 12.876 -7.816 -5.975 1.00 95.19 218 ASP A N 1
ATOM 1744 C CA . ASP A 1 218 ? 11.716 -8.136 -6.801 1.00 95.19 218 ASP A CA 1
ATOM 1745 C C . ASP A 1 218 ? 11.571 -9.651 -7.058 1.00 95.19 218 ASP A C 1
ATOM 1747 O O . ASP A 1 218 ? 12.412 -10.443 -6.619 1.00 95.19 218 ASP A O 1
ATOM 1751 N N . LEU A 1 219 ? 10.514 -10.080 -7.766 1.00 93.62 219 LEU A N 1
ATOM 1752 C CA . LEU A 1 219 ? 10.296 -11.504 -8.088 1.00 93.62 219 LEU A CA 1
ATOM 1753 C C . LEU A 1 219 ? 11.428 -12.122 -8.935 1.00 93.62 219 LEU A C 1
ATOM 1755 O O . LEU A 1 219 ? 11.604 -13.338 -8.935 1.00 93.62 219 LEU A O 1
ATOM 1759 N N . GLY A 1 220 ? 12.220 -11.297 -9.627 1.00 92.00 220 GLY A N 1
ATOM 1760 C CA . GLY A 1 220 ? 13.425 -11.697 -10.355 1.00 92.00 220 GLY A CA 1
ATOM 1761 C C . GLY A 1 220 ? 14.698 -11.712 -9.497 1.00 92.00 220 GLY A C 1
ATOM 1762 O O . GLY A 1 220 ? 15.792 -11.847 -10.044 1.00 92.00 220 GLY A O 1
ATOM 1763 N N . ASN A 1 221 ? 14.585 -11.559 -8.169 1.00 93.69 221 ASN A N 1
ATOM 1764 C CA . ASN A 1 221 ? 15.692 -11.484 -7.206 1.00 93.69 221 ASN A CA 1
ATOM 1765 C C . ASN A 1 221 ? 16.652 -10.298 -7.448 1.00 93.69 221 ASN A C 1
ATOM 1767 O O . ASN A 1 221 ? 17.809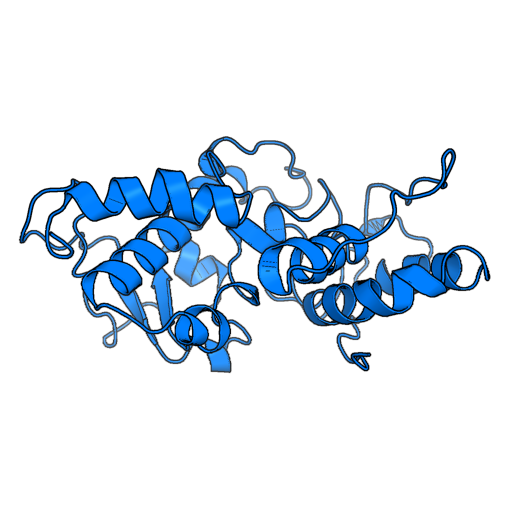 -10.323 -7.015 1.00 93.69 221 ASN A O 1
ATOM 1771 N N . ARG A 1 222 ? 16.184 -9.235 -8.111 1.00 94.25 222 ARG A N 1
ATOM 1772 C CA . ARG A 1 222 ? 16.961 -8.005 -8.318 1.00 94.25 222 ARG A CA 1
ATOM 1773 C C . ARG A 1 222 ? 16.735 -7.039 -7.157 1.00 94.25 222 ARG A C 1
ATOM 1775 O O . ARG A 1 222 ? 15.611 -6.957 -6.666 1.00 94.25 222 ARG A O 1
ATOM 1782 N N . PRO A 1 223 ? 17.767 -6.303 -6.710 1.00 96.00 223 PRO A N 1
ATOM 1783 C CA . PRO A 1 223 ? 17.620 -5.317 -5.644 1.00 96.00 223 PRO A CA 1
ATOM 1784 C C . PRO A 1 223 ? 16.703 -4.166 -6.069 1.00 96.00 223 PRO A C 1
ATOM 1786 O O . PRO A 1 223 ? 16.751 -3.710 -7.213 1.00 96.00 223 PRO A O 1
ATOM 1789 N N . ILE A 1 224 ? 15.895 -3.684 -5.129 1.00 95.88 224 ILE A N 1
ATOM 1790 C CA . ILE A 1 224 ? 14.977 -2.562 -5.334 1.00 95.88 224 ILE A CA 1
ATOM 1791 C C . ILE A 1 224 ? 15.606 -1.281 -4.791 1.00 95.88 224 ILE A C 1
ATOM 1793 O O . ILE A 1 224 ? 16.128 -1.255 -3.678 1.00 95.88 224 ILE A O 1
ATOM 1797 N N . ASP A 1 225 ? 15.504 -0.201 -5.564 1.00 95.38 225 ASP A N 1
ATOM 1798 C CA . ASP A 1 225 ? 15.820 1.150 -5.109 1.00 95.38 225 ASP A CA 1
ATOM 1799 C C . ASP A 1 225 ? 14.533 1.969 -4.976 1.00 95.38 225 ASP A C 1
ATOM 1801 O O . ASP A 1 225 ? 13.842 2.226 -5.965 1.00 95.38 225 ASP A O 1
ATOM 1805 N N . THR A 1 226 ? 14.227 2.393 -3.750 1.00 95.81 226 THR A N 1
ATOM 1806 C CA . THR A 1 226 ? 13.066 3.238 -3.434 1.00 95.81 226 THR A CA 1
ATOM 1807 C C . THR A 1 226 ? 13.428 4.713 -3.278 1.00 95.81 226 THR A C 1
ATOM 1809 O O . THR A 1 226 ? 12.555 5.530 -2.989 1.00 95.81 226 THR A O 1
ATOM 1812 N N . LYS A 1 227 ? 14.706 5.089 -3.416 1.00 95.88 227 LYS A N 1
ATOM 1813 C CA . LYS A 1 227 ? 15.123 6.488 -3.298 1.00 95.88 227 LYS A CA 1
ATOM 1814 C C . LYS A 1 227 ? 14.658 7.262 -4.515 1.00 95.88 227 LYS A C 1
ATOM 1816 O O . LYS A 1 227 ? 14.852 6.849 -5.659 1.00 95.88 227 LYS A O 1
ATOM 1821 N N . THR A 1 228 ? 14.064 8.412 -4.256 1.00 94.25 228 THR A N 1
ATOM 1822 C CA . THR A 1 228 ? 13.524 9.279 -5.291 1.00 94.25 228 THR A CA 1
ATOM 1823 C C . THR A 1 228 ? 13.513 10.724 -4.815 1.00 94.25 228 THR A C 1
ATOM 1825 O O . THR A 1 228 ? 13.660 10.995 -3.621 1.00 94.25 228 THR A O 1
ATOM 1828 N N . LYS A 1 229 ? 13.361 11.651 -5.756 1.00 91.06 229 LYS A N 1
ATOM 1829 C CA . LYS A 1 229 ? 13.213 13.076 -5.492 1.00 91.06 229 LYS A CA 1
ATOM 1830 C C . LYS A 1 229 ? 11.804 13.473 -5.910 1.00 91.06 229 LYS A C 1
ATOM 1832 O O . LYS A 1 229 ? 11.451 13.315 -7.074 1.00 91.06 229 LYS A O 1
ATOM 1837 N N . THR A 1 230 ? 11.007 13.947 -4.960 1.00 83.94 230 THR A N 1
ATOM 1838 C CA . THR A 1 230 ? 9.694 14.519 -5.265 1.00 83.94 230 THR A CA 1
ATOM 1839 C C . THR A 1 230 ? 9.854 15.844 -6.026 1.00 83.94 230 THR A C 1
ATOM 1841 O O . THR A 1 230 ? 10.904 16.480 -5.876 1.00 83.94 230 THR A O 1
ATOM 1844 N N . PRO A 1 231 ? 8.851 16.244 -6.828 1.00 76.69 231 PRO A N 1
ATOM 1845 C CA . PRO A 1 231 ? 8.812 17.544 -7.503 1.00 76.69 231 PRO A CA 1
ATOM 1846 C C . PRO A 1 231 ? 9.061 18.737 -6.578 1.00 76.69 231 PRO A C 1
ATOM 1848 O O . PRO A 1 231 ? 8.668 18.654 -5.389 1.00 76.69 231 PRO A O 1
#